Protein AF-A0A7X7NX18-F1 (afdb_monomer)

Sequence (200 aa):
MKCNVCGNEVPKGAKECAVCGTKVELKNSDNQNSKEKFFNEKNQIFFVGLIALFLLFYYVLVNIINYDTFAAFRGDIKTLGIVGLILSIPTLIIVVGLMAFQLLYIFRKNIISFDKIALYFPFVGFICHCFIAFVSLLLAIWRVSIGAGAADFFSQIFLIFGLQAIHIWLFLIAEKPKNIFPTKPAKPNEVNSESNNKGE

Solvent-accessible surface area (backbone atoms only — not comparable to full-atom values): 12000 Å² total; per-residue (Å²): 86,64,40,94,84,80,61,48,84,37,66,89,86,53,61,47,35,94,86,77,67,47,73,46,84,75,78,76,82,59,82,82,52,56,70,70,65,59,73,36,73,51,44,50,36,49,56,57,26,48,49,33,50,48,53,50,44,51,53,52,48,50,63,61,71,49,43,63,80,50,58,74,58,92,67,98,43,70,64,58,41,47,53,55,48,68,56,47,52,58,44,46,54,51,47,52,49,50,50,53,49,54,52,49,62,70,48,37,91,79,42,101,63,40,74,73,56,57,67,53,43,65,59,53,51,48,53,52,50,53,50,44,54,52,52,51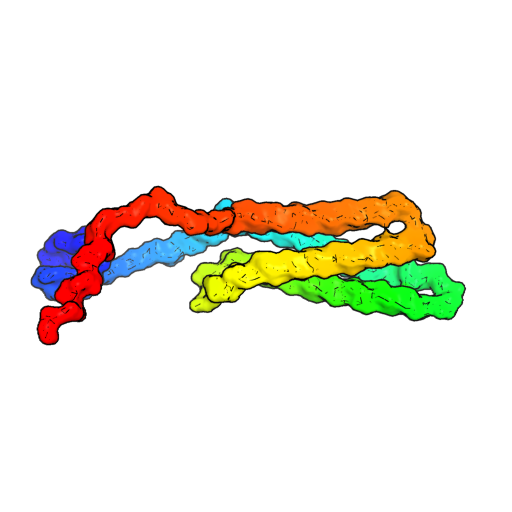,49,53,52,38,55,50,45,35,76,77,72,45,52,72,67,56,39,52,54,49,51,51,50,55,54,47,34,49,50,53,25,54,51,34,48,52,67,46,64,50,84,78,76,88,62,77,93,58,81,81,66,84,78,75,73,73,77,78,75,82,84,79,86,132

Radius of gyration: 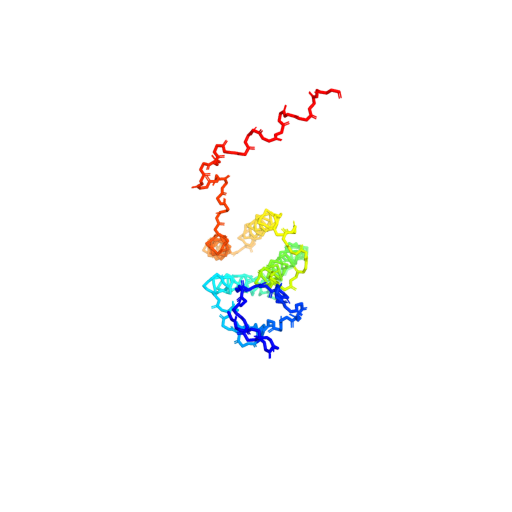28.03 Å; Cα contacts (8 Å, |Δi|>4): 125; chains: 1; bounding box: 68×51×79 Å

Secondary structure (DSSP, 8-state):
-B-TTT--B--TT-SB-TTT-PBP----TTSSSTTTTTS-HHHHHHHHHHHHHHHHHHHHHHHHHTTHHHH---SS-HHHHHHHHHHHHHHHHHHHHHHHHHHHHHTGGG-TTHHHHHTTHHHHHHHHHHHHHHHHHHHHHHHHHTT--HHHHHHHHHHHHHHHHHHHHHHHHHH----SS-SSPPPGGGSSSSSSSS--

Mean predicted aligned error: 15.43 Å

pLDDT: mean 73.75, std 16.83, range [33.41, 94.44]

Structure (mmCIF, N/CA/C/O backbone):
data_AF-A0A7X7NX18-F1
#
_entry.id   AF-A0A7X7NX18-F1
#
loop_
_atom_site.group_PDB
_atom_site.id
_atom_site.type_symbol
_atom_site.label_atom_id
_atom_site.label_alt_id
_atom_site.label_comp_id
_atom_site.label_asym_id
_atom_site.label_entity_id
_atom_site.label_seq_id
_atom_site.pdbx_PDB_ins_code
_atom_site.Cartn_x
_atom_site.Cartn_y
_atom_site.Cartn_z
_atom_site.occupancy
_atom_site.B_iso_or_equiv
_atom_site.auth_seq_id
_atom_site.auth_comp_id
_atom_site.auth_asym_id
_atom_site.auth_atom_id
_atom_site.pdbx_PDB_model_num
ATOM 1 N N . MET A 1 1 ? -27.044 -6.746 43.973 1.00 75.69 1 MET A N 1
ATOM 2 C CA . MET A 1 1 ? -25.911 -7.324 44.750 1.00 75.69 1 MET A CA 1
ATOM 3 C C . MET A 1 1 ? -26.141 -6.997 46.216 1.00 75.69 1 MET A C 1
ATOM 5 O O . MET A 1 1 ? -26.893 -6.069 46.447 1.00 75.69 1 MET A O 1
ATOM 9 N N . LYS A 1 2 ? -25.589 -7.719 47.196 1.00 77.62 2 LYS A N 1
ATOM 10 C CA . LYS A 1 2 ? -25.807 -7.383 48.618 1.00 77.62 2 LYS A CA 1
ATOM 11 C C . LYS A 1 2 ? -24.628 -6.587 49.174 1.00 77.62 2 LYS A C 1
ATOM 13 O O . LYS A 1 2 ? -23.493 -6.828 48.771 1.00 77.62 2 LYS A O 1
ATOM 18 N N . CYS A 1 3 ? -24.894 -5.618 50.045 1.00 76.69 3 CYS A N 1
ATOM 19 C CA . CYS A 1 3 ? -23.845 -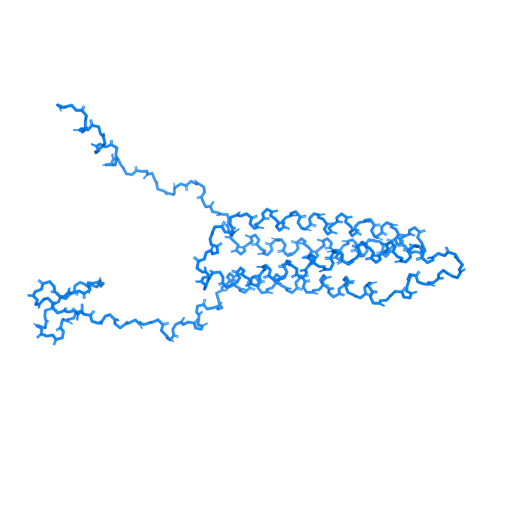4.892 50.754 1.00 76.69 3 CYS A CA 1
ATOM 20 C C . CYS A 1 3 ? -23.146 -5.826 51.752 1.00 76.69 3 CYS A C 1
ATOM 22 O O . CYS A 1 3 ? -23.819 -6.508 52.520 1.00 76.69 3 CYS A O 1
ATOM 24 N N . ASN A 1 4 ? -21.811 -5.816 51.791 1.00 77.88 4 ASN A N 1
ATOM 25 C CA . ASN A 1 4 ? -21.036 -6.654 52.714 1.00 77.88 4 ASN A CA 1
ATOM 26 C C . ASN A 1 4 ? -21.174 -6.247 54.191 1.00 77.88 4 ASN A C 1
ATOM 28 O O . ASN A 1 4 ? -20.819 -7.034 55.059 1.00 77.88 4 ASN A O 1
ATOM 32 N N . VAL A 1 5 ? -21.659 -5.033 54.479 1.00 79.12 5 VAL A N 1
ATOM 33 C CA . VAL A 1 5 ? -21.777 -4.510 55.851 1.00 79.12 5 VAL A CA 1
ATOM 34 C C . VAL A 1 5 ? -23.202 -4.640 56.375 1.00 79.12 5 VAL A C 1
ATOM 36 O O . VAL A 1 5 ? -23.410 -5.198 57.444 1.00 79.12 5 VAL A O 1
ATOM 39 N N . CYS A 1 6 ? -24.198 -4.159 55.626 1.00 80.56 6 CYS A N 1
ATOM 40 C CA . CYS A 1 6 ? -25.592 -4.155 56.085 1.00 80.56 6 CYS A CA 1
ATOM 41 C C . CYS A 1 6 ? -26.468 -5.253 55.463 1.00 80.56 6 CYS A C 1
ATOM 43 O O . CYS A 1 6 ? -27.642 -5.354 55.798 1.00 80.56 6 CYS A O 1
ATOM 45 N N . GLY A 1 7 ? -25.949 -6.047 54.521 1.00 77.06 7 GLY A N 1
ATOM 46 C CA . GLY A 1 7 ? -26.696 -7.135 53.876 1.00 77.06 7 GLY A CA 1
ATOM 47 C C . GLY A 1 7 ? -27.802 -6.700 52.904 1.00 77.06 7 GLY A C 1
ATOM 48 O O . GLY A 1 7 ? -28.358 -7.554 52.211 1.00 77.06 7 GLY A O 1
ATOM 49 N N . ASN A 1 8 ? -28.097 -5.399 52.800 1.00 81.44 8 ASN A N 1
ATOM 50 C CA . ASN A 1 8 ? -29.165 -4.880 51.944 1.00 81.44 8 ASN A CA 1
ATOM 51 C C . ASN A 1 8 ? -28.860 -5.010 50.452 1.00 81.44 8 ASN A C 1
ATOM 53 O O . ASN A 1 8 ? -27.701 -4.999 50.023 1.00 81.44 8 ASN A O 1
ATOM 57 N N . GLU A 1 9 ? -29.923 -5.101 49.653 1.00 79.75 9 GLU A N 1
ATOM 58 C CA . GLU A 1 9 ? -29.819 -5.133 48.200 1.00 79.75 9 GLU A CA 1
ATOM 59 C C . GLU A 1 9 ? -29.398 -3.770 47.646 1.00 79.75 9 GLU A C 1
ATOM 61 O O . GLU A 1 9 ? -30.042 -2.744 47.838 1.00 79.75 9 GLU A O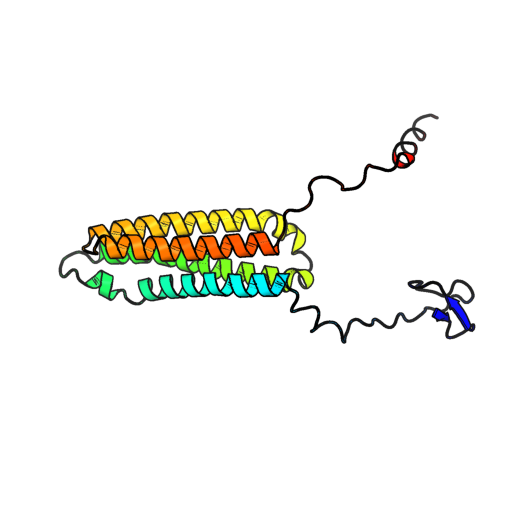 1
ATOM 66 N N . VAL A 1 10 ? -28.277 -3.782 46.939 1.00 79.19 10 VAL A N 1
ATOM 67 C CA . VAL A 1 10 ? -27.670 -2.644 46.265 1.00 79.19 10 VAL A CA 1
ATOM 68 C C . VAL A 1 10 ? -27.915 -2.768 44.752 1.00 79.19 10 VAL A C 1
ATOM 70 O O . VAL A 1 10 ? -27.645 -3.841 44.176 1.00 79.19 10 VAL A O 1
ATOM 73 N N . PRO A 1 11 ? -28.388 -1.691 44.088 1.00 74.69 11 PRO A N 1
ATOM 74 C CA . PRO A 1 11 ? -28.527 -1.625 42.635 1.00 74.69 11 PRO A CA 1
ATOM 75 C C . PRO A 1 11 ? -27.201 -1.926 41.923 1.00 74.69 11 PRO A C 1
ATOM 77 O O . PRO A 1 11 ? -26.131 -1.503 42.365 1.00 74.69 11 PRO A O 1
ATOM 80 N N . LYS A 1 12 ? -27.251 -2.660 40.802 1.00 67.50 12 LYS A N 1
ATOM 81 C CA . LYS A 1 12 ? -26.047 -2.961 40.007 1.00 67.50 12 LYS A CA 1
ATOM 82 C C . LYS A 1 12 ? -25.423 -1.648 39.505 1.00 67.50 12 LYS A C 1
ATOM 84 O O . LYS A 1 12 ? -26.084 -0.896 38.800 1.00 67.50 12 LYS A O 1
ATOM 89 N N . GLY A 1 13 ? -24.158 -1.400 39.858 1.00 68.00 13 GLY A N 1
ATOM 90 C CA . GLY A 1 13 ? -23.404 -0.203 39.458 1.00 68.00 13 GLY A CA 1
ATOM 91 C C . GLY A 1 13 ? -23.360 0.931 40.491 1.00 68.00 13 GLY A C 1
ATOM 92 O O . GLY A 1 13 ? -22.687 1.931 40.250 1.00 68.00 13 GLY A O 1
ATOM 93 N N . ALA A 1 14 ? -24.021 0.790 41.645 1.00 67.94 14 ALA A N 1
ATOM 94 C CA . ALA A 1 14 ? -23.900 1.768 42.724 1.00 67.94 14 ALA A CA 1
ATOM 95 C C . ALA A 1 14 ? -22.508 1.691 43.377 1.00 67.94 14 ALA A C 1
ATOM 97 O O . ALA A 1 14 ? -22.049 0.616 43.766 1.00 67.94 14 ALA A O 1
ATOM 98 N N . LYS A 1 15 ? -21.838 2.846 43.489 1.00 72.50 15 LYS A N 1
ATOM 99 C CA . LYS A 1 15 ? -20.504 2.974 44.105 1.00 72.50 15 LYS A CA 1
ATOM 100 C C . LYS A 1 15 ? -20.552 2.868 45.631 1.00 72.50 15 LYS A C 1
ATOM 102 O O . LYS A 1 15 ? -19.559 2.514 46.261 1.00 72.50 15 LYS A O 1
ATOM 107 N N . GLU A 1 16 ? -21.707 3.165 46.211 1.00 78.50 16 GLU A N 1
ATOM 108 C CA . GLU A 1 16 ? -21.933 3.241 47.649 1.00 78.50 16 GLU A CA 1
ATOM 109 C C . GLU A 1 16 ? -23.297 2.635 47.978 1.00 78.50 16 GLU A C 1
ATOM 111 O O . GLU A 1 16 ? -24.243 2.703 47.186 1.00 78.50 16 GLU A O 1
ATOM 116 N N . CYS A 1 17 ? -23.401 2.000 49.142 1.00 77.62 17 CYS A N 1
ATOM 117 C CA . CYS A 1 17 ? -24.678 1.524 49.645 1.00 77.62 17 CYS A CA 1
ATOM 118 C C . CYS A 1 17 ? -25.502 2.716 50.143 1.00 77.62 17 CYS A C 1
ATOM 120 O O . CYS A 1 17 ? -25.109 3.374 51.101 1.00 77.62 17 CYS A O 1
ATOM 122 N N . ALA A 1 18 ? -26.680 2.939 49.557 1.00 75.06 18 ALA A N 1
ATOM 123 C CA . ALA A 1 18 ? -27.583 4.023 49.953 1.00 75.06 18 ALA A CA 1
ATOM 124 C C . ALA A 1 18 ? -28.083 3.931 51.410 1.00 75.06 18 ALA A C 1
ATOM 126 O O . ALA A 1 18 ? -28.613 4.905 51.929 1.00 75.06 18 ALA A O 1
ATOM 127 N N . VAL A 1 19 ? -27.934 2.770 52.064 1.00 78.56 19 VAL A N 1
ATOM 128 C CA . VAL A 1 19 ? -28.426 2.547 53.432 1.00 78.56 19 VAL A CA 1
ATOM 129 C C . VAL A 1 19 ? -27.350 2.780 54.489 1.00 78.56 19 VAL A C 1
ATOM 131 O O . VAL A 1 19 ? -27.633 3.365 55.525 1.00 78.56 19 VAL A O 1
ATOM 134 N N . CYS A 1 20 ? -26.119 2.320 54.257 1.00 77.81 20 CYS A N 1
ATOM 135 C CA . CYS A 1 20 ? -25.053 2.387 55.264 1.00 77.81 20 CYS A CA 1
ATOM 136 C C . CYS A 1 20 ? -23.837 3.215 54.832 1.00 77.81 20 CYS A C 1
ATOM 138 O O . CYS A 1 20 ? -22.844 3.252 55.552 1.00 77.81 20 CYS A O 1
ATOM 140 N N . GLY A 1 21 ? -23.867 3.825 53.642 1.00 72.38 21 GLY A N 1
ATOM 141 C CA . GLY A 1 21 ? -22.774 4.643 53.106 1.00 72.38 21 GLY A CA 1
ATOM 142 C C . GLY A 1 21 ? -21.498 3.863 52.777 1.00 72.38 21 GLY A C 1
ATOM 143 O O . GLY A 1 21 ? -20.506 4.443 52.350 1.00 72.38 21 GLY A O 1
ATOM 144 N N . THR A 1 22 ? -21.486 2.539 52.963 1.00 79.56 22 THR A N 1
ATOM 145 C CA . THR A 1 22 ? -20.298 1.729 52.696 1.00 79.56 22 THR A CA 1
ATOM 146 C C . THR A 1 22 ? -20.006 1.697 51.201 1.00 79.56 22 THR A C 1
ATOM 148 O O . THR A 1 22 ? -20.867 1.332 50.393 1.00 79.56 22 THR A O 1
ATOM 151 N N . LYS A 1 23 ? -18.762 2.029 50.848 1.00 74.38 23 LYS A N 1
ATOM 152 C CA . LYS A 1 23 ? -18.232 1.928 49.490 1.00 74.38 23 LYS A CA 1
ATOM 153 C C . LYS A 1 23 ? -18.256 0.474 49.037 1.00 74.38 23 LYS A C 1
ATOM 155 O O . LYS A 1 23 ? -17.702 -0.397 49.706 1.00 74.38 23 LYS A O 1
ATOM 160 N N . VAL A 1 24 ? -18.923 0.203 47.921 1.00 73.12 24 VAL A N 1
ATOM 161 C CA . VAL A 1 24 ? -19.058 -1.164 47.426 1.00 73.12 24 VAL A CA 1
ATOM 162 C C . VAL A 1 24 ? -17.976 -1.417 46.390 1.00 73.12 24 VAL A C 1
ATOM 164 O O . VAL A 1 24 ? -17.932 -0.763 45.349 1.00 73.12 24 VAL A O 1
ATOM 167 N N . GLU A 1 25 ? -17.081 -2.356 46.691 1.00 59.16 25 GLU A N 1
ATOM 168 C CA . GLU A 1 25 ? -16.042 -2.779 45.758 1.00 59.16 25 GLU A CA 1
ATOM 169 C C . GLU A 1 25 ? -16.691 -3.500 44.577 1.00 59.16 25 GLU A C 1
ATOM 171 O O . GLU A 1 25 ? -17.059 -4.676 44.639 1.00 59.16 25 GLU A O 1
ATOM 176 N N . LEU A 1 26 ? -16.859 -2.769 43.477 1.00 60.38 26 LEU A N 1
ATOM 177 C CA . LEU A 1 26 ? -17.153 -3.367 42.188 1.00 60.38 26 LEU A CA 1
ATOM 178 C C . LEU A 1 26 ? -15.934 -4.219 41.827 1.00 60.38 26 LEU A C 1
ATOM 180 O O . LEU A 1 26 ? -14.885 -3.687 41.468 1.00 60.38 26 LEU A O 1
ATOM 184 N N . LYS A 1 27 ? -16.052 -5.546 41.956 1.00 49.81 27 LYS A N 1
ATOM 185 C CA . LYS A 1 27 ? -15.082 -6.470 41.364 1.00 49.81 27 LYS A CA 1
ATOM 186 C C . LYS A 1 27 ? -15.063 -6.187 39.863 1.00 49.81 27 LYS A C 1
ATOM 188 O O . LYS A 1 27 ? -15.947 -6.646 39.144 1.00 49.81 27 LYS A O 1
ATOM 193 N N . ASN A 1 28 ? -14.082 -5.408 39.409 1.00 42.31 28 ASN A N 1
ATOM 194 C CA . ASN A 1 28 ? -13.792 -5.214 37.996 1.00 42.31 28 ASN A CA 1
ATOM 195 C C . ASN A 1 28 ? -13.408 -6.576 37.417 1.00 42.31 28 ASN A C 1
ATOM 197 O O . ASN A 1 28 ? -12.261 -7.016 37.485 1.00 42.31 28 ASN A O 1
ATOM 201 N N . SER A 1 29 ? -14.392 -7.251 36.840 1.00 40.75 29 SER A N 1
ATOM 202 C CA . SER A 1 29 ? -14.270 -8.443 36.003 1.00 40.75 29 SER A CA 1
ATOM 203 C C . SER A 1 29 ? -13.592 -8.134 34.655 1.00 40.75 29 SER A C 1
ATOM 205 O O . SER A 1 29 ? -14.003 -8.643 33.613 1.00 40.75 29 SER A O 1
ATOM 207 N N . ASP A 1 30 ? -12.569 -7.278 34.659 1.00 43.84 30 ASP A N 1
ATOM 208 C CA . ASP A 1 30 ? -11.916 -6.761 33.452 1.00 43.84 30 ASP A CA 1
ATOM 209 C C . ASP A 1 30 ? -10.580 -7.448 33.144 1.00 43.84 30 ASP A C 1
ATOM 211 O O . ASP A 1 30 ? -10.108 -7.377 32.012 1.00 43.84 30 ASP A O 1
ATOM 215 N N . ASN A 1 31 ? -9.988 -8.187 34.091 1.00 40.84 31 ASN A N 1
ATOM 216 C CA . ASN A 1 31 ? -8.637 -8.731 33.901 1.00 40.84 31 ASN A CA 1
ATOM 217 C C . ASN A 1 31 ? -8.553 -10.147 33.302 1.00 40.84 31 ASN A C 1
ATOM 219 O O . ASN A 1 31 ? -7.474 -10.546 32.878 1.00 40.84 31 ASN A O 1
ATOM 223 N N . GLN A 1 32 ? -9.660 -10.891 33.194 1.00 39.09 32 GLN A N 1
ATOM 224 C CA . GLN A 1 32 ? -9.691 -12.178 32.470 1.00 39.09 32 GLN A CA 1
ATOM 225 C C . GLN A 1 32 ? -10.327 -12.088 31.069 1.00 39.09 32 GLN A C 1
ATOM 227 O O . GLN A 1 32 ? -10.100 -12.964 30.245 1.00 39.09 32 GLN A O 1
ATOM 232 N N . ASN A 1 33 ? -11.023 -10.990 30.749 1.00 43.50 33 ASN A N 1
ATOM 233 C CA . ASN A 1 33 ? -11.693 -10.771 29.456 1.00 43.50 33 ASN A CA 1
ATOM 234 C C . ASN A 1 33 ? -10.833 -10.036 28.405 1.00 43.50 33 ASN A C 1
ATOM 236 O O . ASN A 1 33 ? -11.308 -9.739 27.308 1.00 43.50 33 ASN A O 1
ATOM 240 N N . SER A 1 34 ? -9.584 -9.677 28.720 1.00 47.94 34 SER A N 1
ATOM 241 C CA . SER A 1 34 ? -8.772 -8.795 27.866 1.00 47.94 34 SER A CA 1
ATOM 242 C C . SER A 1 34 ? -8.195 -9.489 26.626 1.00 47.94 34 SER A C 1
ATOM 244 O O . SER A 1 34 ? -8.103 -8.860 25.572 1.00 47.94 34 SER A O 1
ATOM 246 N N . LYS A 1 35 ? -7.866 -10.788 26.706 1.00 46.34 35 LYS A N 1
ATOM 247 C CA . LYS A 1 35 ? -7.346 -11.555 25.558 1.00 46.34 35 LYS A CA 1
ATOM 248 C C . LYS A 1 35 ? -8.441 -11.954 24.564 1.00 46.34 35 LYS A C 1
ATOM 250 O O . LYS A 1 35 ? -8.230 -11.806 23.364 1.00 46.34 35 LYS A O 1
ATOM 255 N N . GLU A 1 36 ? -9.623 -12.362 25.034 1.00 48.00 36 GLU A N 1
ATOM 256 C CA . GLU A 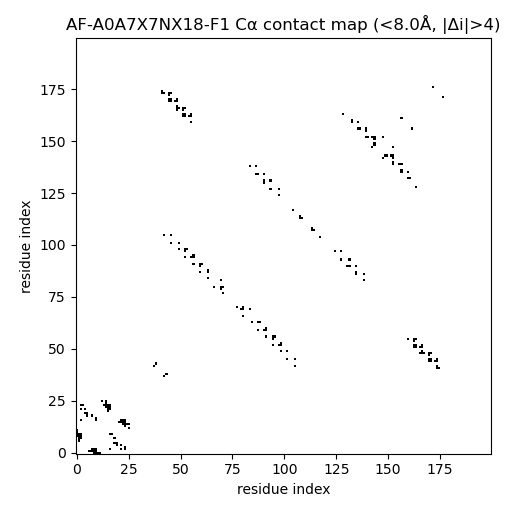1 36 ? -10.752 -12.708 24.149 1.00 48.00 36 GLU A CA 1
ATOM 257 C C . GLU A 1 36 ? -11.342 -11.485 23.427 1.00 48.00 36 GLU A C 1
ATOM 259 O O . GLU A 1 36 ? -11.796 -11.596 22.292 1.00 48.00 36 GLU A O 1
ATOM 264 N N . LYS A 1 37 ? -11.258 -10.277 24.006 1.00 56.25 37 LYS A N 1
ATOM 265 C CA . LYS A 1 37 ? -11.703 -9.044 23.326 1.00 56.25 37 LYS A CA 1
ATOM 266 C C . LYS A 1 37 ? -10.768 -8.555 22.215 1.00 56.25 37 LYS A C 1
ATOM 268 O O . LYS A 1 37 ? -11.187 -7.696 21.433 1.00 56.25 37 LYS A O 1
ATOM 273 N N . PHE A 1 38 ? -9.520 -9.028 22.163 1.00 59.56 38 PHE A N 1
ATOM 274 C CA . PHE A 1 38 ? -8.521 -8.538 21.207 1.00 59.56 38 PHE A CA 1
ATOM 275 C C . PHE A 1 38 ? -8.710 -9.128 19.800 1.00 59.56 38 PHE A C 1
ATOM 277 O O . PHE A 1 38 ? -8.569 -8.404 18.816 1.00 59.56 38 PHE A O 1
ATOM 284 N N . PHE A 1 39 ? -9.111 -10.397 19.686 1.00 66.94 39 PHE A N 1
ATOM 285 C CA . PHE A 1 39 ? -9.402 -11.066 18.409 1.00 66.94 39 PHE A CA 1
ATOM 286 C C . PHE A 1 39 ? -10.897 -11.024 18.061 1.00 66.94 39 PHE A C 1
ATOM 288 O O . PHE A 1 39 ? -11.551 -12.047 17.906 1.00 66.94 39 PHE A O 1
ATOM 295 N N . ASN A 1 40 ? -11.453 -9.821 17.929 1.00 76.12 40 ASN A N 1
ATOM 296 C CA . ASN A 1 40 ? -12.794 -9.643 17.362 1.00 76.12 40 ASN A CA 1
ATOM 297 C C . ASN A 1 40 ? -12.738 -9.691 15.816 1.00 76.12 40 ASN A C 1
ATOM 299 O O . ASN A 1 40 ? -11.702 -9.350 15.241 1.00 76.12 40 ASN A O 1
ATOM 303 N N . GLU A 1 41 ? -13.843 -10.033 15.143 1.00 79.19 41 GLU A N 1
ATOM 304 C CA . GLU A 1 41 ? -13.994 -10.097 13.674 1.00 79.19 41 GLU A CA 1
ATOM 305 C C . GLU A 1 41 ? -13.400 -8.865 12.975 1.00 79.19 41 GLU A C 1
ATOM 307 O O . GLU A 1 41 ? -12.646 -8.966 12.012 1.00 79.19 41 GLU A O 1
ATOM 312 N N . LYS A 1 42 ? -13.653 -7.675 13.530 1.00 82.88 42 LYS A N 1
ATOM 313 C CA . LYS A 1 42 ? -13.098 -6.413 13.028 1.00 82.88 42 LYS A CA 1
ATOM 314 C C . LYS A 1 42 ? -11.565 -6.382 13.027 1.00 82.88 42 LYS A C 1
ATOM 316 O O . LYS A 1 42 ? -10.955 -5.951 12.053 1.00 82.88 42 LYS A O 1
ATOM 321 N N . ASN A 1 43 ? -10.940 -6.833 14.113 1.00 83.25 43 ASN A N 1
ATOM 322 C CA . ASN A 1 43 ? -9.484 -6.846 14.232 1.00 83.25 43 ASN A CA 1
ATOM 323 C C . ASN A 1 43 ? -8.869 -7.914 13.321 1.00 83.25 43 ASN A C 1
ATOM 325 O O . ASN A 1 43 ? -7.823 -7.664 12.732 1.00 83.25 43 ASN A O 1
ATOM 329 N N . GLN A 1 44 ? -9.539 -9.059 13.138 1.00 84.88 44 GLN A N 1
ATOM 330 C CA . GLN A 1 44 ? -9.128 -10.077 12.165 1.00 84.88 44 GLN A CA 1
ATOM 331 C C . GLN A 1 44 ? -9.097 -9.511 10.740 1.00 84.88 44 GLN A C 1
ATOM 333 O O . GLN A 1 44 ? -8.104 -9.685 10.040 1.00 84.88 44 GLN A O 1
ATOM 338 N N . ILE A 1 45 ? -10.126 -8.761 10.334 1.00 86.94 45 ILE A N 1
ATOM 339 C CA . ILE A 1 45 ? -10.160 -8.114 9.014 1.00 86.94 45 ILE A CA 1
ATOM 340 C C . ILE A 1 45 ? -9.008 -7.107 8.864 1.00 86.94 45 ILE A C 1
ATOM 342 O O . ILE A 1 45 ? -8.343 -7.092 7.828 1.00 86.94 45 ILE A O 1
ATOM 346 N N . PHE A 1 46 ? -8.702 -6.318 9.902 1.00 87.69 46 PHE A N 1
ATOM 347 C CA . PHE A 1 46 ? -7.539 -5.422 9.871 1.00 87.69 46 PHE A CA 1
ATOM 348 C C . PHE A 1 46 ? -6.205 -6.172 9.745 1.00 87.69 46 PHE A C 1
ATOM 350 O O . PHE A 1 46 ? -5.332 -5.708 9.006 1.00 87.69 46 PHE A O 1
ATOM 357 N N . PHE A 1 47 ? -6.050 -7.328 10.402 1.00 87.88 47 PHE A N 1
ATOM 358 C CA . PHE A 1 47 ? -4.871 -8.189 10.240 1.00 87.88 47 PHE A CA 1
ATOM 359 C C . PHE A 1 47 ? -4.752 -8.739 8.816 1.00 87.88 47 PHE A C 1
ATOM 361 O O . PHE A 1 47 ? -3.661 -8.710 8.252 1.00 87.88 47 PHE A O 1
ATOM 368 N N . VAL A 1 48 ? -5.855 -9.177 8.202 1.00 89.38 48 VAL A N 1
ATOM 369 C CA . VAL A 1 48 ? -5.847 -9.618 6.795 1.00 89.38 48 VAL A CA 1
ATOM 370 C C . VAL A 1 48 ? -5.484 -8.454 5.867 1.00 89.38 48 VAL A C 1
ATOM 372 O O . VAL A 1 48 ? -4.671 -8.622 4.961 1.00 89.38 48 VAL A O 1
ATOM 375 N N . GLY A 1 49 ? -5.996 -7.249 6.131 1.00 88.69 49 GLY A N 1
ATOM 376 C CA . GLY A 1 49 ? -5.596 -6.041 5.403 1.00 88.69 49 GLY A CA 1
ATOM 377 C C . GLY A 1 49 ? -4.092 -5.749 5.506 1.00 88.69 49 GLY A C 1
ATOM 378 O O . GLY A 1 49 ? -3.467 -5.369 4.516 1.00 88.69 49 GLY A O 1
ATOM 379 N N . LEU A 1 50 ? -3.481 -6.004 6.668 1.00 91.88 50 LEU A N 1
ATOM 380 C CA . LEU A 1 50 ? -2.040 -5.826 6.873 1.00 91.88 50 LEU A CA 1
ATOM 381 C C . LEU A 1 50 ? -1.205 -6.743 5.961 1.00 91.88 50 LEU A C 1
ATOM 383 O O . LEU A 1 50 ? -0.130 -6.340 5.522 1.00 91.88 50 LEU A O 1
ATOM 387 N N . ILE A 1 51 ? -1.704 -7.939 5.626 1.00 92.38 51 ILE A N 1
ATOM 388 C CA . ILE A 1 51 ? -1.033 -8.859 4.691 1.00 92.38 51 ILE A CA 1
ATOM 389 C C . ILE A 1 51 ? -0.937 -8.228 3.297 1.00 92.38 51 ILE A C 1
ATOM 391 O O . ILE A 1 51 ? 0.123 -8.284 2.676 1.00 92.38 51 ILE A O 1
ATOM 395 N N . ALA A 1 52 ? -2.001 -7.576 2.816 1.00 92.81 52 ALA A N 1
ATOM 396 C CA . ALA A 1 52 ? -1.982 -6.903 1.516 1.00 92.81 52 ALA A CA 1
ATOM 397 C C . ALA A 1 52 ? -0.938 -5.770 1.473 1.00 92.81 52 ALA A C 1
ATOM 399 O O . ALA A 1 52 ? -0.189 -5.655 0.501 1.00 92.81 52 ALA A O 1
ATOM 400 N N . LEU A 1 53 ? -0.828 -4.982 2.551 1.00 93.12 53 LEU A N 1
ATOM 401 C CA . LEU A 1 53 ? 0.222 -3.965 2.681 1.00 93.12 53 LEU A CA 1
ATOM 402 C C . LEU A 1 53 ? 1.624 -4.574 2.772 1.00 93.12 53 LEU A C 1
ATOM 404 O O . LEU A 1 53 ? 2.553 -4.031 2.182 1.00 93.12 53 LEU A O 1
ATOM 408 N N . PHE A 1 54 ? 1.789 -5.699 3.471 1.00 93.50 54 PHE A N 1
ATOM 409 C CA . PHE A 1 54 ? 3.076 -6.388 3.569 1.00 93.50 54 PHE A CA 1
ATOM 410 C C . PHE A 1 54 ? 3.550 -6.920 2.211 1.00 93.50 54 PHE A C 1
ATOM 412 O O . PHE A 1 54 ? 4.719 -6.766 1.861 1.00 93.50 54 PHE A O 1
ATOM 419 N N . LEU A 1 55 ? 2.647 -7.498 1.413 1.00 92.88 55 LEU A N 1
ATOM 420 C CA . LEU A 1 55 ? 2.964 -7.936 0.051 1.00 92.88 55 LEU A CA 1
ATOM 421 C C . LEU A 1 55 ? 3.345 -6.751 -0.845 1.00 92.88 55 LEU A C 1
ATOM 423 O O . LEU A 1 55 ? 4.300 -6.848 -1.615 1.00 92.88 55 LEU A O 1
ATOM 427 N N . LEU A 1 56 ? 2.653 -5.616 -0.705 1.00 91.31 56 LEU A N 1
ATOM 428 C CA . LEU A 1 56 ? 2.996 -4.383 -1.413 1.00 91.31 56 LEU A CA 1
ATOM 429 C C . LEU A 1 56 ? 4.371 -3.846 -0.978 1.00 91.31 56 LEU A C 1
ATOM 431 O O . LEU A 1 56 ? 5.179 -3.479 -1.827 1.00 91.31 56 LEU A O 1
ATOM 435 N N . PHE A 1 57 ? 4.665 -3.852 0.325 1.00 93.06 57 PHE A N 1
ATOM 436 C CA . PHE A 1 57 ? 5.977 -3.497 0.873 1.00 93.06 57 PHE A CA 1
ATOM 437 C C . PHE A 1 57 ? 7.079 -4.379 0.288 1.00 93.06 57 PHE A C 1
ATOM 439 O O . PHE A 1 57 ? 8.067 -3.859 -0.228 1.00 93.06 57 PHE A O 1
ATOM 446 N N . TYR A 1 58 ? 6.893 -5.701 0.324 1.00 89.75 58 TYR A N 1
ATOM 447 C CA . TYR A 1 58 ? 7.856 -6.658 -0.212 1.00 89.75 58 TYR A CA 1
ATOM 448 C C . TYR A 1 58 ? 8.099 -6.419 -1.704 1.00 89.75 58 TYR A C 1
ATOM 450 O O . TYR A 1 58 ? 9.247 -6.355 -2.138 1.00 89.75 58 TYR A O 1
ATOM 458 N N . TYR A 1 59 ? 7.034 -6.202 -2.478 1.00 86.31 59 TYR A N 1
ATOM 459 C CA . TYR A 1 59 ? 7.141 -5.880 -3.896 1.00 86.31 59 TYR A CA 1
ATOM 460 C C . TYR A 1 59 ? 7.969 -4.608 -4.141 1.00 86.31 59 TYR A C 1
ATOM 462 O O . TYR A 1 59 ? 8.898 -4.623 -4.952 1.00 86.31 59 TYR A O 1
ATOM 470 N N . VAL A 1 60 ? 7.676 -3.510 -3.437 1.00 85.44 60 VAL A N 1
ATOM 471 C CA . VAL A 1 60 ? 8.428 -2.249 -3.587 1.00 85.44 60 VAL A CA 1
ATOM 472 C C . VAL A 1 60 ? 9.889 -2.436 -3.169 1.00 85.44 60 VAL A C 1
ATOM 474 O O . VAL A 1 60 ? 10.791 -1.987 -3.873 1.00 85.44 60 VAL A O 1
ATOM 477 N N . LEU A 1 61 ? 10.135 -3.154 -2.071 1.00 86.06 61 LEU A N 1
ATOM 478 C CA . LEU A 1 61 ? 11.475 -3.433 -1.564 1.00 86.06 61 LEU A CA 1
ATOM 479 C C . LEU A 1 61 ? 12.314 -4.237 -2.565 1.00 86.06 61 LEU A C 1
ATOM 481 O O . LEU A 1 61 ? 13.458 -3.875 -2.826 1.00 86.06 61 LEU A O 1
ATOM 485 N N . VAL A 1 62 ? 11.749 -5.288 -3.166 1.00 81.00 62 VAL A N 1
ATOM 486 C CA . VAL A 1 62 ? 12.435 -6.094 -4.190 1.00 81.00 62 VAL A CA 1
ATOM 487 C C . VAL A 1 62 ? 12.801 -5.244 -5.407 1.00 81.00 62 VAL A C 1
ATOM 489 O O . VAL A 1 62 ? 13.911 -5.369 -5.919 1.00 81.00 62 VAL A O 1
ATOM 492 N N . ASN A 1 63 ? 11.915 -4.344 -5.846 1.00 75.31 63 ASN A N 1
ATOM 493 C CA . ASN A 1 63 ? 12.225 -3.433 -6.953 1.00 75.31 63 ASN A CA 1
ATOM 494 C C . ASN A 1 63 ? 13.348 -2.440 -6.602 1.00 75.31 63 ASN A C 1
ATOM 496 O O . ASN A 1 63 ? 14.114 -2.073 -7.486 1.00 75.31 63 ASN A O 1
ATOM 500 N N . ILE A 1 64 ? 13.487 -2.038 -5.334 1.00 77.50 64 ILE A N 1
ATOM 501 C CA . ILE A 1 64 ? 14.600 -1.190 -4.876 1.00 77.50 64 ILE A CA 1
ATOM 502 C C . ILE A 1 64 ? 15.915 -1.983 -4.803 1.00 77.50 64 ILE A C 1
ATOM 504 O O . ILE A 1 64 ? 16.947 -1.487 -5.249 1.00 77.50 64 ILE A O 1
ATOM 508 N N . ILE A 1 65 ? 15.892 -3.199 -4.240 1.00 75.25 65 ILE A N 1
ATOM 509 C CA . ILE A 1 65 ? 17.092 -4.030 -4.032 1.00 75.25 65 ILE A CA 1
ATOM 510 C C . ILE A 1 65 ? 17.654 -4.540 -5.359 1.00 75.25 65 ILE A C 1
ATOM 512 O O . ILE A 1 65 ? 18.868 -4.517 -5.553 1.00 75.25 65 ILE A O 1
ATOM 516 N N . ASN A 1 66 ? 16.793 -4.956 -6.291 1.00 67.31 66 ASN A N 1
ATOM 517 C CA . ASN A 1 66 ? 17.200 -5.438 -7.612 1.00 67.31 66 ASN A CA 1
ATOM 518 C C . ASN A 1 66 ? 17.584 -4.281 -8.549 1.00 67.31 66 ASN A C 1
ATOM 520 O O . ASN A 1 66 ? 17.223 -4.281 -9.729 1.00 67.31 66 ASN A O 1
ATOM 524 N N . TYR A 1 67 ? 18.338 -3.309 -8.032 1.00 54.44 67 TYR A N 1
ATOM 525 C CA . TYR A 1 67 ? 18.858 -2.158 -8.760 1.00 54.44 67 TYR A CA 1
ATOM 526 C C . TYR A 1 67 ? 19.650 -2.563 -10.017 1.00 54.44 67 TYR A C 1
ATOM 528 O O . TYR A 1 67 ? 19.702 -1.803 -10.977 1.00 54.44 67 TYR A O 1
ATOM 536 N N . ASP A 1 68 ? 20.171 -3.794 -10.083 1.00 49.69 68 ASP A N 1
ATOM 537 C CA . ASP A 1 68 ? 20.805 -4.344 -11.288 1.00 49.69 68 ASP A CA 1
ATOM 538 C C . ASP A 1 68 ? 19.846 -4.495 -12.486 1.00 49.69 68 ASP A C 1
ATOM 540 O O . ASP A 1 68 ? 20.272 -4.382 -13.634 1.00 49.69 68 ASP A O 1
ATOM 544 N N . THR A 1 69 ? 18.534 -4.614 -12.250 1.00 50.41 69 THR A N 1
ATOM 545 C CA . THR A 1 69 ? 17.499 -4.506 -13.303 1.00 50.41 69 THR A CA 1
ATOM 546 C C . THR A 1 69 ? 17.452 -3.096 -13.911 1.00 50.41 69 THR A C 1
ATOM 548 O O . THR A 1 69 ? 17.022 -2.923 -15.047 1.00 50.41 69 THR A O 1
ATOM 551 N N . PHE A 1 70 ? 17.922 -2.087 -13.172 1.00 50.16 70 PHE A N 1
ATOM 552 C CA . PHE A 1 70 ? 18.093 -0.707 -13.634 1.00 50.16 70 PHE A CA 1
ATOM 553 C C . PHE A 1 70 ? 19.520 -0.420 -14.138 1.00 50.16 70 PHE A C 1
ATOM 555 O O . PHE A 1 70 ? 19.719 0.539 -14.882 1.00 50.16 70 PHE A O 1
ATOM 562 N N . ALA A 1 71 ? 20.504 -1.254 -13.780 1.00 41.06 71 ALA A N 1
ATOM 563 C CA . ALA A 1 71 ? 21.906 -1.141 -14.193 1.00 41.06 71 ALA A CA 1
ATOM 564 C C . ALA A 1 71 ? 22.235 -1.857 -15.522 1.00 41.06 71 ALA A C 1
ATOM 566 O O . ALA A 1 71 ? 23.372 -1.781 -15.989 1.00 41.06 71 ALA A O 1
ATOM 567 N N . ALA A 1 72 ? 21.259 -2.511 -16.167 1.00 44.88 72 ALA A N 1
ATOM 568 C CA . ALA A 1 72 ? 21.435 -3.217 -17.445 1.00 44.88 72 ALA A CA 1
ATOM 569 C C . ALA A 1 72 ? 21.848 -2.311 -18.633 1.00 44.88 72 ALA A C 1
ATOM 571 O O . ALA A 1 72 ? 22.168 -2.809 -19.713 1.00 44.88 72 ALA A O 1
ATOM 572 N N . PHE A 1 73 ? 21.908 -0.991 -18.446 1.00 48.06 73 PHE A N 1
ATOM 573 C CA . PHE A 1 73 ? 22.369 -0.035 -19.448 1.00 48.06 73 PHE A CA 1
ATOM 574 C C . PHE A 1 73 ? 23.851 0.319 -19.245 1.00 48.06 73 PHE A C 1
ATOM 576 O O . PHE A 1 73 ? 24.212 1.224 -18.489 1.00 48.06 73 PHE A O 1
ATOM 583 N N . ARG A 1 74 ? 24.736 -0.389 -19.963 1.00 45.22 74 ARG A N 1
ATOM 584 C CA . ARG A 1 74 ? 26.131 0.038 -20.171 1.00 45.22 74 ARG A CA 1
ATOM 585 C C . ARG A 1 74 ? 26.155 1.294 -21.048 1.00 45.22 74 ARG A C 1
ATOM 587 O O . ARG A 1 74 ? 26.078 1.194 -22.266 1.00 45.22 74 ARG A O 1
ATOM 594 N N . GLY A 1 75 ? 26.317 2.452 -20.416 1.00 45.00 75 GLY A N 1
ATOM 595 C CA . GLY A 1 75 ? 26.610 3.731 -21.072 1.00 45.00 75 GLY A CA 1
ATOM 596 C C . GLY A 1 75 ? 25.741 4.861 -20.529 1.00 45.00 75 GLY A C 1
ATOM 597 O O . GLY A 1 75 ? 24.529 4.766 -20.592 1.00 45.00 75 GLY A O 1
ATOM 598 N N . ASP A 1 76 ? 26.381 5.877 -19.945 1.00 48.84 76 ASP A N 1
ATOM 599 C CA . ASP A 1 76 ? 25.886 7.216 -19.551 1.00 48.84 76 ASP A CA 1
ATOM 600 C C . ASP A 1 76 ? 24.542 7.370 -18.797 1.00 48.84 76 ASP A C 1
ATOM 602 O O . ASP A 1 76 ? 23.998 8.464 -18.677 1.00 48.84 76 ASP A O 1
ATOM 606 N N . ILE A 1 77 ? 23.992 6.286 -18.241 1.00 51.44 77 ILE A N 1
ATOM 607 C CA . ILE A 1 77 ? 22.613 6.260 -17.728 1.00 51.44 77 ILE A CA 1
ATOM 608 C C . ILE A 1 77 ? 22.535 5.967 -16.212 1.00 51.44 77 ILE A C 1
ATOM 610 O O . ILE A 1 77 ? 21.563 5.427 -15.682 1.00 51.44 77 ILE A O 1
ATOM 614 N N . LYS A 1 78 ? 23.528 6.426 -15.440 1.00 51.56 78 LYS A N 1
ATOM 615 C CA . LYS A 1 78 ? 23.392 6.483 -13.967 1.00 51.56 78 LYS A CA 1
ATOM 616 C C . LYS A 1 78 ? 22.147 7.281 -13.549 1.00 51.56 78 LYS A C 1
ATOM 618 O O . LYS A 1 78 ? 21.512 6.956 -12.553 1.00 51.56 78 LYS A O 1
ATOM 623 N N . THR A 1 79 ? 21.762 8.276 -14.347 1.00 52.78 79 THR A N 1
ATOM 624 C CA . THR A 1 79 ? 20.618 9.160 -14.108 1.00 52.78 79 THR A CA 1
ATOM 625 C C . THR A 1 79 ? 19.275 8.425 -14.123 1.00 52.78 79 THR A C 1
ATOM 627 O O . THR A 1 79 ? 18.431 8.736 -13.291 1.00 52.78 79 THR A O 1
ATOM 630 N N . LEU A 1 80 ? 19.064 7.422 -14.992 1.00 53.34 80 LEU A N 1
ATOM 631 C CA . LEU A 1 80 ? 17.771 6.722 -15.051 1.00 53.34 80 LEU A CA 1
ATOM 632 C C . LEU A 1 80 ? 17.568 5.791 -13.846 1.00 53.34 80 LEU A C 1
ATOM 634 O O . LEU A 1 80 ? 16.503 5.832 -13.240 1.00 53.34 80 LEU A O 1
ATOM 638 N N . GLY A 1 81 ? 18.582 5.033 -13.413 1.00 61.56 81 GLY A N 1
ATOM 639 C CA . GLY A 1 81 ? 18.479 4.240 -12.176 1.00 61.56 81 GLY A CA 1
ATOM 640 C C . GLY A 1 81 ? 18.191 5.105 -10.938 1.00 61.56 81 GLY A C 1
ATOM 641 O O . GLY A 1 81 ? 17.381 4.737 -10.084 1.00 61.56 81 GLY A O 1
ATOM 642 N N . ILE A 1 82 ? 18.764 6.312 -10.891 1.00 68.94 82 ILE A N 1
ATOM 643 C CA . ILE A 1 82 ? 18.506 7.300 -9.835 1.00 68.94 82 ILE A CA 1
ATOM 644 C C . ILE A 1 82 ? 17.038 7.770 -9.836 1.00 68.94 82 ILE A C 1
ATOM 646 O O . ILE A 1 82 ? 16.454 7.879 -8.758 1.00 68.94 82 ILE A O 1
ATOM 650 N N . VAL A 1 83 ? 16.403 7.992 -10.999 1.00 68.19 83 VAL A N 1
ATOM 651 C CA . VAL A 1 83 ? 14.970 8.367 -11.067 1.00 68.19 83 VAL A CA 1
ATOM 652 C C . VAL A 1 83 ? 14.082 7.283 -10.449 1.00 68.19 83 VAL A C 1
ATOM 654 O O . VAL A 1 83 ? 13.184 7.593 -9.664 1.00 68.19 83 VAL A O 1
ATOM 657 N N . GLY A 1 84 ? 14.368 6.010 -10.734 1.00 72.25 84 GLY A N 1
ATOM 658 C CA . GLY A 1 84 ? 13.649 4.884 -10.137 1.00 72.25 84 GLY A CA 1
ATOM 659 C C . GLY A 1 84 ? 13.748 4.840 -8.618 1.00 72.25 84 GLY A C 1
ATOM 660 O O . GLY A 1 84 ? 12.737 4.654 -7.939 1.00 72.25 84 GLY A O 1
ATOM 661 N N . LEU A 1 85 ? 14.943 5.081 -8.076 1.00 77.06 85 LEU A N 1
ATOM 662 C CA . LEU A 1 85 ? 15.179 5.181 -6.633 1.00 77.06 85 LEU A CA 1
ATOM 663 C C . LEU A 1 85 ? 14.434 6.362 -5.999 1.00 77.06 85 LEU A C 1
ATOM 665 O O . LEU A 1 85 ? 13.754 6.174 -4.988 1.00 77.06 85 LEU A O 1
ATOM 669 N N . ILE A 1 86 ? 14.519 7.552 -6.606 1.00 81.06 86 ILE A N 1
ATOM 670 C CA . ILE A 1 86 ? 13.867 8.778 -6.112 1.00 81.06 86 ILE A CA 1
ATOM 671 C C . ILE A 1 86 ? 12.352 8.590 -5.994 1.00 81.06 86 ILE A C 1
ATOM 673 O O . ILE A 1 86 ? 11.749 9.098 -5.054 1.00 81.06 86 ILE A O 1
ATOM 677 N N . LEU A 1 87 ? 11.735 7.850 -6.916 1.00 82.38 87 LEU A N 1
ATOM 678 C CA . LEU A 1 87 ? 10.296 7.583 -6.896 1.00 82.38 87 LEU A CA 1
ATOM 679 C C . LEU A 1 87 ? 9.917 6.399 -5.984 1.00 82.38 87 LEU A C 1
ATOM 681 O O . LEU A 1 87 ? 8.867 6.416 -5.333 1.00 82.38 87 LEU A O 1
ATOM 685 N N . SER A 1 88 ? 10.773 5.380 -5.880 1.00 82.19 88 SER A N 1
ATOM 686 C CA . SER A 1 88 ? 10.474 4.165 -5.107 1.00 82.19 88 SER A CA 1
ATOM 687 C C . SER A 1 88 ? 10.660 4.347 -3.597 1.00 82.19 88 SER A C 1
ATOM 689 O O . SER A 1 88 ? 9.874 3.801 -2.822 1.00 82.19 88 SER A O 1
ATOM 691 N N . ILE A 1 89 ? 11.645 5.139 -3.151 1.00 87.44 89 ILE A N 1
ATOM 692 C CA . ILE A 1 89 ? 11.912 5.363 -1.716 1.00 87.44 89 ILE A CA 1
ATOM 693 C C . ILE A 1 89 ? 10.726 6.043 -1.001 1.00 87.44 89 ILE A C 1
ATOM 695 O O . ILE A 1 89 ? 10.274 5.507 0.013 1.00 87.44 89 ILE A O 1
ATOM 699 N N . PRO A 1 90 ? 10.157 7.164 -1.495 1.00 90.06 90 PRO A N 1
ATOM 700 C CA . PRO A 1 90 ? 8.976 7.771 -0.881 1.00 90.06 90 PRO A CA 1
ATOM 701 C C . PRO A 1 90 ? 7.788 6.812 -0.842 1.00 90.06 90 PRO A C 1
ATOM 703 O O . PRO A 1 90 ? 7.083 6.744 0.161 1.00 90.06 90 PRO A O 1
ATOM 706 N N . THR A 1 91 ? 7.603 6.022 -1.903 1.00 89.50 91 THR A N 1
ATOM 707 C CA . THR A 1 91 ? 6.548 5.004 -1.970 1.00 89.50 91 THR A CA 1
ATOM 708 C C . THR A 1 91 ? 6.713 3.972 -0.854 1.00 89.50 91 THR A C 1
ATOM 710 O O . THR A 1 91 ? 5.751 3.678 -0.146 1.00 89.50 91 THR A O 1
ATOM 713 N N . LEU A 1 92 ? 7.935 3.480 -0.627 1.00 91.31 92 LEU A N 1
ATOM 714 C CA . LEU A 1 92 ? 8.242 2.554 0.464 1.00 91.31 92 LEU A CA 1
ATOM 715 C C . LEU A 1 92 ? 7.936 3.169 1.838 1.00 91.31 92 LEU A C 1
ATOM 717 O O . LEU A 1 92 ? 7.278 2.531 2.660 1.00 91.31 92 LEU A O 1
ATOM 721 N N . ILE A 1 93 ? 8.365 4.413 2.074 1.00 92.50 93 ILE A N 1
ATOM 722 C CA . ILE A 1 93 ? 8.111 5.136 3.331 1.00 92.50 93 ILE A CA 1
ATOM 723 C C . ILE A 1 93 ? 6.605 5.267 3.583 1.00 92.50 93 ILE A C 1
ATOM 725 O O . ILE A 1 93 ? 6.144 5.033 4.701 1.00 92.50 93 ILE A O 1
ATOM 729 N N . ILE A 1 94 ? 5.824 5.590 2.549 1.00 93.69 94 ILE A N 1
ATOM 730 C CA . ILE A 1 94 ? 4.366 5.710 2.658 1.00 93.69 94 ILE A CA 1
ATOM 731 C C . ILE A 1 94 ? 3.726 4.354 2.970 1.00 93.69 94 ILE A C 1
ATOM 733 O O . ILE A 1 94 ? 2.860 4.293 3.840 1.00 93.69 94 ILE A O 1
ATOM 737 N N . VAL A 1 95 ? 4.158 3.261 2.330 1.00 93.88 95 VAL A N 1
ATOM 738 C CA . VAL A 1 95 ? 3.641 1.913 2.632 1.00 93.88 95 VAL A CA 1
ATOM 739 C C . VAL A 1 95 ? 3.938 1.523 4.084 1.00 93.88 95 VAL A C 1
ATOM 741 O O . VAL A 1 95 ? 3.041 1.049 4.781 1.00 93.88 95 VAL A O 1
ATOM 744 N N . VAL A 1 96 ? 5.151 1.788 4.579 1.00 94.44 96 VAL A N 1
ATOM 745 C CA . VAL A 1 96 ? 5.504 1.574 5.995 1.00 94.44 96 VAL A CA 1
ATOM 746 C C . VAL A 1 96 ? 4.628 2.433 6.913 1.00 94.44 96 VAL A C 1
ATOM 748 O O . VAL A 1 96 ? 4.128 1.941 7.927 1.00 94.44 96 VAL A O 1
ATOM 751 N N . GLY A 1 97 ? 4.380 3.690 6.540 1.00 92.81 97 GLY A N 1
ATOM 752 C CA . GLY A 1 97 ? 3.463 4.582 7.248 1.00 92.81 97 GLY A CA 1
ATOM 753 C C . GLY A 1 97 ? 2.033 4.039 7.309 1.00 92.81 97 GLY A C 1
ATOM 754 O O . GLY A 1 97 ? 1.427 4.049 8.379 1.00 92.81 97 GLY A O 1
ATOM 755 N N . LEU A 1 98 ? 1.515 3.495 6.203 1.00 92.88 98 LEU A N 1
ATOM 756 C CA . LEU A 1 98 ? 0.199 2.849 6.146 1.00 92.88 98 LEU A CA 1
ATOM 757 C C . LEU A 1 98 ? 0.137 1.591 7.022 1.00 92.88 98 LEU A C 1
ATOM 759 O O . LEU A 1 98 ? -0.864 1.376 7.703 1.00 92.88 98 LEU A O 1
ATOM 763 N N . MET A 1 99 ? 1.203 0.787 7.066 1.00 93.06 99 MET A N 1
ATOM 764 C CA . MET A 1 99 ? 1.280 -0.377 7.957 1.00 93.06 99 MET A CA 1
ATOM 765 C C . MET A 1 99 ? 1.272 0.037 9.431 1.00 93.06 99 MET A C 1
ATOM 767 O O . MET A 1 99 ? 0.505 -0.511 10.224 1.00 93.06 99 MET A O 1
ATOM 771 N N . ALA A 1 100 ? 2.090 1.024 9.803 1.00 90.94 100 ALA A N 1
ATOM 772 C CA . ALA A 1 100 ? 2.106 1.571 11.158 1.00 90.94 100 ALA A CA 1
ATOM 773 C C . ALA A 1 100 ? 0.734 2.147 11.532 1.00 90.94 100 ALA A C 1
ATOM 775 O O . ALA A 1 100 ? 0.225 1.904 12.626 1.00 90.94 100 ALA A O 1
ATOM 776 N N . PHE A 1 101 ? 0.098 2.845 10.595 1.00 87.56 101 PHE A N 1
ATOM 777 C CA . PHE A 1 101 ? -1.244 3.379 10.754 1.00 87.56 101 PHE A CA 1
ATOM 778 C C . PHE A 1 101 ? -2.291 2.276 11.000 1.00 87.56 101 PHE A C 1
ATOM 780 O O . PHE A 1 101 ? -3.049 2.362 11.970 1.00 87.56 101 PHE A O 1
ATOM 787 N N . GLN A 1 102 ? -2.295 1.215 10.190 1.00 89.12 102 GLN A N 1
ATOM 788 C CA . GLN A 1 102 ? -3.172 0.051 10.362 1.00 89.12 102 GLN A CA 1
ATOM 789 C C . GLN A 1 102 ? -2.996 -0.574 11.758 1.00 89.12 102 GLN A C 1
ATOM 791 O O . GLN A 1 102 ? -3.980 -0.877 12.438 1.00 89.12 102 GLN A O 1
ATOM 796 N N . LEU A 1 103 ? -1.748 -0.717 12.221 1.00 88.56 103 LEU A N 1
ATOM 797 C CA . LEU A 1 103 ? -1.436 -1.234 13.557 1.00 88.56 103 LEU A CA 1
ATOM 798 C C . LEU A 1 103 ? -1.992 -0.330 14.661 1.00 88.56 103 LEU A C 1
ATOM 800 O O . LEU A 1 103 ? -2.651 -0.821 15.578 1.00 88.56 103 LEU A O 1
ATOM 804 N N . LEU A 1 104 ? -1.802 0.988 14.564 1.00 85.50 104 LEU A N 1
ATOM 805 C CA . LEU A 1 104 ? -2.387 1.930 15.523 1.00 85.50 104 LEU A CA 1
ATOM 806 C C . LEU A 1 104 ? -3.917 1.813 15.568 1.00 85.50 104 LEU A C 1
ATOM 808 O O . LEU A 1 104 ? -4.510 1.879 16.645 1.00 85.50 104 LEU A O 1
ATOM 812 N N . TYR A 1 105 ? -4.551 1.568 14.420 1.00 82.88 105 TYR A N 1
ATOM 813 C CA . TYR A 1 105 ? -5.995 1.369 14.320 1.00 82.88 105 TYR A CA 1
ATOM 814 C C . TYR A 1 105 ? -6.484 0.115 15.061 1.00 82.88 105 TYR A C 1
ATOM 816 O O . TYR A 1 105 ? -7.529 0.153 15.718 1.00 82.88 105 TYR A O 1
ATOM 824 N N . ILE A 1 106 ? -5.704 -0.970 15.033 1.00 84.44 106 ILE A N 1
ATOM 825 C CA . ILE A 1 106 ? -5.968 -2.195 15.808 1.00 84.44 106 ILE A CA 1
ATOM 826 C C . ILE A 1 106 ? -5.900 -1.905 17.318 1.00 84.44 106 ILE A C 1
ATOM 828 O O . ILE A 1 106 ? -6.751 -2.365 18.085 1.00 84.44 106 ILE A O 1
ATOM 832 N N . PHE A 1 107 ? -4.938 -1.086 17.751 1.00 82.00 107 PHE A N 1
ATOM 833 C CA . PHE A 1 107 ? -4.730 -0.732 19.162 1.00 82.00 107 PHE A CA 1
ATOM 834 C C . PHE A 1 107 ? -5.487 0.520 19.624 1.00 82.00 107 PHE A C 1
ATOM 836 O O . PHE A 1 107 ? -5.280 0.978 20.750 1.00 82.00 107 PHE A O 1
ATOM 843 N N . ARG A 1 108 ? -6.420 1.046 18.818 1.00 77.38 108 ARG A N 1
ATOM 844 C CA . ARG A 1 108 ? -7.102 2.329 19.070 1.00 77.38 108 ARG A CA 1
ATOM 845 C C . ARG A 1 108 ? -7.707 2.491 20.465 1.00 77.38 108 ARG A C 1
ATOM 847 O O . ARG A 1 108 ? -7.699 3.584 21.011 1.00 77.38 108 ARG A O 1
ATOM 854 N N . LYS A 1 109 ? -8.212 1.403 21.061 1.00 72.50 109 LYS A N 1
ATOM 855 C CA . LYS A 1 109 ? -8.847 1.420 22.393 1.00 72.50 109 LYS A CA 1
ATOM 856 C C . LYS A 1 109 ? -7.864 1.684 23.538 1.00 72.50 109 LYS A C 1
ATOM 858 O O . LYS A 1 109 ? -8.298 2.078 24.612 1.00 72.50 109 LYS A O 1
ATOM 863 N N . ASN A 1 110 ? -6.571 1.468 23.311 1.00 76.38 110 ASN A N 1
ATOM 864 C CA . ASN A 1 110 ? -5.527 1.629 24.321 1.00 76.38 110 ASN A CA 1
ATOM 865 C C . ASN A 1 110 ? -4.847 3.010 24.243 1.00 76.38 110 ASN A C 1
ATOM 867 O O . ASN A 1 110 ? -3.924 3.276 25.007 1.00 76.38 110 ASN A O 1
ATOM 871 N N . ILE A 1 111 ? -5.273 3.884 23.322 1.00 76.75 111 ILE A N 1
ATOM 872 C CA . ILE A 1 111 ? -4.625 5.167 23.028 1.00 76.75 111 ILE A CA 1
ATOM 873 C C . ILE A 1 111 ? -5.578 6.309 23.416 1.00 76.75 111 ILE A C 1
ATOM 875 O O . ILE A 1 111 ? -6.628 6.490 22.805 1.00 76.75 111 ILE A O 1
ATOM 879 N N . ILE A 1 112 ? -5.184 7.114 24.410 1.00 64.62 112 ILE A N 1
ATOM 880 C CA . ILE A 1 112 ? -6.031 8.093 25.135 1.00 64.62 112 ILE A CA 1
ATOM 881 C C . ILE A 1 112 ? -6.544 9.269 24.263 1.00 64.62 112 ILE A C 1
ATOM 883 O O . ILE A 1 112 ? -7.368 10.069 24.695 1.00 64.62 112 ILE A O 1
ATOM 887 N N . SER A 1 113 ? -6.136 9.370 23.000 1.00 71.19 113 SER A N 1
ATOM 888 C CA . SER A 1 113 ? -6.508 10.473 22.100 1.00 71.19 113 SER A CA 1
ATOM 889 C C . SER A 1 113 ? -6.818 10.041 20.664 1.00 71.1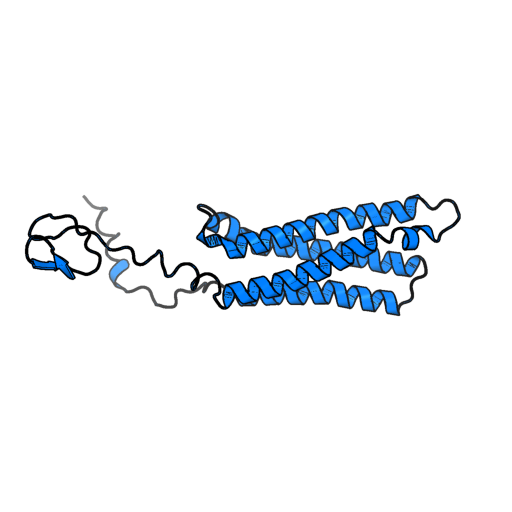9 113 SER A C 1
ATOM 891 O O . SER A 1 113 ? -6.989 10.897 19.791 1.00 71.19 113 SER A O 1
ATOM 893 N N . PHE A 1 114 ? -6.909 8.734 20.398 1.00 76.81 114 PHE A N 1
ATOM 894 C CA . PHE A 1 114 ? -6.977 8.232 19.024 1.00 76.81 114 PHE A CA 1
ATOM 895 C C . PHE A 1 114 ? -8.242 8.669 18.283 1.00 76.81 114 PHE A C 1
ATOM 897 O O . PHE A 1 114 ? -8.178 8.913 17.085 1.00 76.81 114 PHE A O 1
ATOM 904 N N . ASP A 1 115 ? -9.365 8.859 18.980 1.00 70.88 115 ASP A N 1
ATOM 905 C CA . ASP A 1 115 ? -10.653 9.192 18.357 1.00 70.88 115 ASP A CA 1
ATOM 906 C C . ASP A 1 115 ? -10.638 10.507 17.561 1.00 70.88 115 ASP A C 1
ATOM 908 O O . ASP A 1 115 ? -11.287 10.605 16.519 1.00 70.88 115 ASP A O 1
ATOM 912 N N . LYS A 1 116 ? -9.870 11.512 18.009 1.00 72.00 116 LYS A N 1
ATOM 913 C CA . LYS A 1 116 ? -9.742 12.793 17.289 1.00 72.00 116 LYS A CA 1
ATOM 914 C C . LYS A 1 116 ? -8.936 12.640 16.001 1.00 72.00 116 LYS A C 1
ATOM 916 O O . LYS A 1 116 ? -9.257 13.261 14.993 1.00 72.00 116 LYS A O 1
ATOM 921 N N . ILE A 1 117 ? -7.900 11.807 16.038 1.00 70.94 117 ILE A N 1
ATOM 922 C CA . ILE A 1 117 ? -6.995 11.591 14.906 1.00 70.94 117 ILE A CA 1
ATOM 923 C C . ILE A 1 117 ? -7.632 10.615 13.897 1.00 70.94 117 ILE A C 1
ATOM 925 O O . ILE A 1 117 ? -7.550 10.814 12.686 1.00 70.94 117 ILE A O 1
ATOM 929 N N . ALA A 1 118 ? -8.392 9.636 14.399 1.00 74.50 118 ALA A N 1
ATOM 930 C CA . ALA A 1 118 ? -9.148 8.647 13.633 1.00 74.50 118 ALA A CA 1
ATOM 931 C C . ALA A 1 118 ? -10.177 9.218 12.667 1.00 74.50 118 ALA A C 1
ATOM 933 O O . ALA A 1 118 ? -10.519 8.539 11.700 1.00 74.50 118 ALA A O 1
ATOM 934 N N . LEU A 1 119 ? -10.634 10.450 12.887 1.00 75.06 119 LEU A N 1
ATOM 935 C CA . LEU A 1 119 ? -11.580 11.109 11.995 1.00 75.06 119 LEU A CA 1
ATOM 936 C C . LEU A 1 119 ? -10.964 11.436 10.626 1.00 75.06 119 LEU A C 1
ATOM 938 O O . LEU A 1 119 ? -11.607 11.228 9.602 1.00 75.06 119 LEU A O 1
ATOM 942 N N . TYR A 1 120 ? -9.719 11.918 10.605 1.00 76.12 120 TYR A N 1
ATOM 943 C CA . TYR A 1 120 ? -9.036 12.336 9.374 1.00 76.12 120 TYR A CA 1
ATOM 944 C C . TYR A 1 120 ? -8.297 11.189 8.687 1.00 76.12 120 TYR A C 1
ATOM 946 O O . TYR A 1 120 ? -7.963 11.267 7.506 1.00 76.12 120 TYR A O 1
ATOM 954 N N . PHE A 1 121 ? -8.050 10.106 9.417 1.00 78.88 121 PHE A N 1
ATOM 955 C CA . PHE A 1 121 ? -7.224 9.009 8.944 1.00 78.88 121 PHE A CA 1
ATOM 956 C C . PHE A 1 121 ? -7.715 8.294 7.675 1.00 78.88 121 PHE A C 1
ATOM 958 O O . PHE A 1 121 ? -6.871 8.034 6.821 1.00 78.88 121 PHE A O 1
ATOM 965 N N . PRO A 1 122 ? -9.018 8.016 7.466 1.00 82.88 122 PRO A N 1
ATOM 966 C CA . PRO A 1 122 ? -9.478 7.427 6.208 1.00 82.88 122 PRO A CA 1
ATOM 967 C C . PRO A 1 122 ? -9.158 8.307 4.993 1.00 82.88 122 PRO A C 1
ATOM 969 O O . PRO A 1 122 ? -8.755 7.805 3.948 1.00 82.88 122 PRO A O 1
ATOM 972 N N . PHE A 1 123 ? -9.284 9.628 5.148 1.00 84.75 123 PHE A N 1
ATOM 973 C CA . PHE A 1 123 ? -8.980 10.587 4.089 1.00 84.75 123 PHE A CA 1
ATOM 974 C C . PHE A 1 123 ? -7.476 10.658 3.798 1.00 84.75 123 PHE A C 1
ATOM 976 O O . PHE A 1 123 ? -7.067 10.564 2.642 1.00 84.75 123 PHE A O 1
ATOM 983 N N . VAL A 1 124 ? -6.642 10.746 4.840 1.00 87.06 124 VAL A N 1
ATOM 984 C CA . VAL A 1 124 ? -5.176 10.720 4.693 1.00 87.06 124 VAL A CA 1
ATOM 985 C C . VAL A 1 124 ? -4.717 9.402 4.060 1.00 87.06 124 VAL A C 1
ATOM 987 O O . VAL A 1 124 ? -3.924 9.416 3.121 1.00 87.06 124 VAL A O 1
ATOM 990 N N . GLY A 1 125 ? -5.265 8.270 4.510 1.00 88.00 125 GLY A N 1
ATOM 991 C CA . GLY A 1 125 ? -4.980 6.952 3.944 1.00 88.00 125 GLY A CA 1
ATOM 992 C C . GLY A 1 125 ? -5.350 6.859 2.463 1.00 88.00 125 GLY A C 1
ATOM 993 O O . GLY A 1 125 ? -4.564 6.347 1.668 1.00 88.00 125 GLY A O 1
ATOM 994 N N . PHE A 1 126 ? -6.497 7.418 2.065 1.00 89.94 126 PHE A N 1
ATOM 995 C CA . PHE A 1 126 ? -6.893 7.499 0.658 1.00 89.94 126 PHE A CA 1
ATOM 996 C C . PHE A 1 126 ? -5.905 8.323 -0.181 1.00 89.94 126 PHE A C 1
ATOM 998 O O . PHE A 1 126 ? -5.505 7.877 -1.255 1.00 89.94 126 PHE A O 1
ATOM 1005 N N . ILE A 1 127 ? -5.445 9.478 0.316 1.00 92.19 127 ILE A N 1
ATOM 1006 C CA . ILE A 1 127 ? -4.422 10.288 -0.369 1.00 92.19 127 ILE A CA 1
ATOM 1007 C C . ILE A 1 127 ? -3.124 9.492 -0.547 1.00 92.19 127 ILE A C 1
ATOM 1009 O O . ILE A 1 127 ? -2.555 9.484 -1.640 1.00 92.19 127 ILE A O 1
ATOM 1013 N N . CYS A 1 128 ? -2.671 8.791 0.496 1.00 93.94 128 CYS A N 1
ATOM 1014 C CA . CYS A 1 128 ? -1.493 7.929 0.422 1.00 93.94 128 CYS A CA 1
ATOM 1015 C C . CYS A 1 128 ? -1.654 6.832 -0.642 1.00 93.94 128 CYS A C 1
ATOM 1017 O O . CYS A 1 128 ? -0.740 6.618 -1.436 1.00 93.94 128 CYS A O 1
ATOM 1019 N N . HIS A 1 129 ? -2.817 6.180 -0.709 1.00 94.00 129 HIS A N 1
ATOM 1020 C CA . HIS A 1 129 ? -3.115 5.185 -1.742 1.00 94.00 129 HIS A CA 1
ATOM 1021 C C . HIS A 1 129 ? -3.092 5.779 -3.158 1.00 94.00 129 HIS A C 1
ATOM 1023 O O . HIS A 1 129 ? -2.434 5.234 -4.047 1.00 94.00 129 HIS A O 1
ATOM 1029 N N . CYS A 1 130 ? -3.724 6.938 -3.362 1.00 93.56 130 CYS A N 1
ATOM 1030 C CA . CYS A 1 130 ? -3.681 7.660 -4.636 1.00 93.56 130 CYS A CA 1
ATOM 1031 C C . CYS A 1 130 ? -2.246 7.998 -5.060 1.00 93.56 130 CYS A C 1
ATOM 1033 O O . CYS A 1 130 ? -1.889 7.812 -6.223 1.00 93.56 130 CYS A O 1
ATOM 1035 N N . PHE A 1 131 ? -1.406 8.440 -4.120 1.00 93.56 131 PHE A N 1
ATOM 1036 C CA . PHE A 1 131 ? 0.003 8.716 -4.388 1.00 93.56 131 PHE A CA 1
ATOM 1037 C C . PHE A 1 131 ? 0.762 7.453 -4.813 1.00 93.56 131 PHE A C 1
ATOM 1039 O O . PHE A 1 131 ? 1.450 7.476 -5.834 1.00 93.56 131 PHE A O 1
ATOM 1046 N N . ILE A 1 132 ? 0.607 6.339 -4.083 1.00 92.12 132 ILE A N 1
ATOM 1047 C CA . ILE A 1 132 ? 1.258 5.068 -4.440 1.00 92.12 132 ILE A CA 1
ATOM 1048 C C . ILE A 1 132 ? 0.814 4.632 -5.839 1.00 92.12 132 ILE A C 1
ATOM 1050 O O . ILE A 1 132 ? 1.658 4.251 -6.647 1.00 92.12 132 ILE A O 1
ATOM 1054 N N . ALA A 1 133 ? -0.487 4.695 -6.143 1.00 92.19 133 ALA A N 1
ATOM 1055 C CA . ALA A 1 133 ? -1.022 4.326 -7.453 1.00 92.19 133 ALA A CA 1
ATOM 1056 C C . ALA A 1 133 ? -0.437 5.193 -8.581 1.00 92.19 133 ALA A C 1
ATOM 1058 O O . ALA A 1 133 ? 0.005 4.661 -9.601 1.00 92.19 133 ALA A O 1
ATOM 1059 N N . PHE A 1 134 ? -0.373 6.511 -8.376 1.00 92.44 134 PHE A N 1
ATOM 1060 C CA . PHE A 1 134 ? 0.193 7.454 -9.338 1.00 92.44 134 PHE A CA 1
ATOM 1061 C C . PHE A 1 134 ? 1.682 7.192 -9.604 1.00 92.44 134 PHE A C 1
ATOM 1063 O O . PHE A 1 134 ? 2.085 7.019 -10.755 1.00 92.44 134 PHE A O 1
ATOM 1070 N N . VAL A 1 135 ? 2.499 7.103 -8.551 1.00 89.88 135 VAL A N 1
ATOM 1071 C CA . VAL A 1 135 ? 3.944 6.863 -8.695 1.00 89.88 135 VAL A CA 1
ATOM 1072 C C . VAL A 1 135 ? 4.219 5.485 -9.296 1.00 89.88 135 VAL A C 1
ATOM 1074 O O . VAL A 1 135 ? 5.076 5.352 -10.167 1.00 89.88 135 VAL A O 1
ATOM 1077 N N . SER A 1 136 ? 3.452 4.469 -8.899 1.00 86.19 136 SER A N 1
ATOM 1078 C CA . SER A 1 136 ? 3.573 3.117 -9.454 1.00 86.19 136 SER A CA 1
ATOM 1079 C C . SER A 1 136 ? 3.225 3.063 -10.940 1.00 86.19 136 SER A C 1
ATOM 1081 O O . SER A 1 136 ? 3.883 2.342 -11.686 1.00 86.19 136 SER A O 1
ATOM 1083 N N . LEU A 1 137 ? 2.238 3.844 -11.395 1.00 89.12 137 LEU A N 1
ATOM 1084 C CA . LEU A 1 137 ? 1.916 3.970 -12.817 1.00 89.12 137 LEU A CA 1
ATOM 1085 C C . LEU A 1 137 ? 3.074 4.604 -13.598 1.00 89.12 137 LEU A C 1
ATOM 1087 O O . LEU A 1 137 ? 3.452 4.081 -14.646 1.00 89.12 137 LEU A O 1
ATOM 1091 N N . LEU A 1 138 ? 3.663 5.688 -13.081 1.00 86.38 138 LEU A N 1
ATOM 1092 C CA . LEU A 1 138 ? 4.828 6.324 -13.706 1.00 86.38 138 LEU A CA 1
ATOM 1093 C C . LEU A 1 138 ? 6.011 5.355 -13.804 1.00 86.38 138 LEU A C 1
ATOM 1095 O O . LEU A 1 138 ? 6.615 5.234 -14.868 1.00 86.38 138 LEU A O 1
ATOM 1099 N N . LEU A 1 139 ? 6.302 4.625 -12.723 1.00 80.50 139 LEU A N 1
ATOM 1100 C CA . LEU A 1 139 ? 7.355 3.609 -12.697 1.00 80.50 139 LEU A CA 1
ATOM 1101 C C . LEU A 1 139 ? 7.079 2.466 -13.683 1.00 80.50 139 LEU A C 1
ATOM 1103 O O . LEU A 1 139 ? 8.003 2.022 -14.361 1.00 80.50 139 LEU A O 1
ATOM 1107 N N . ALA A 1 140 ? 5.829 2.012 -13.808 1.00 80.69 140 ALA A N 1
ATOM 1108 C CA . ALA A 1 140 ? 5.452 0.958 -14.748 1.00 80.69 140 ALA A CA 1
ATOM 1109 C C . ALA A 1 140 ? 5.598 1.408 -16.213 1.00 80.69 140 ALA A C 1
ATOM 1111 O O . ALA A 1 140 ? 6.189 0.682 -17.012 1.00 80.69 140 ALA A O 1
ATOM 1112 N N . ILE A 1 141 ? 5.120 2.610 -16.564 1.00 82.38 141 ILE A N 1
ATOM 1113 C CA . ILE A 1 141 ? 5.295 3.196 -17.909 1.00 82.38 141 ILE A CA 1
ATOM 1114 C C . ILE A 1 141 ? 6.784 3.336 -18.226 1.00 82.38 141 ILE A C 1
ATOM 1116 O O . ILE A 1 141 ? 7.244 2.933 -19.296 1.00 82.38 141 ILE A O 1
ATOM 1120 N N . TRP A 1 142 ? 7.547 3.873 -17.277 1.00 76.25 142 TRP A N 1
ATOM 1121 C CA . TRP A 1 142 ? 8.981 4.041 -17.436 1.00 76.25 142 TRP A CA 1
ATOM 1122 C C . TRP A 1 142 ? 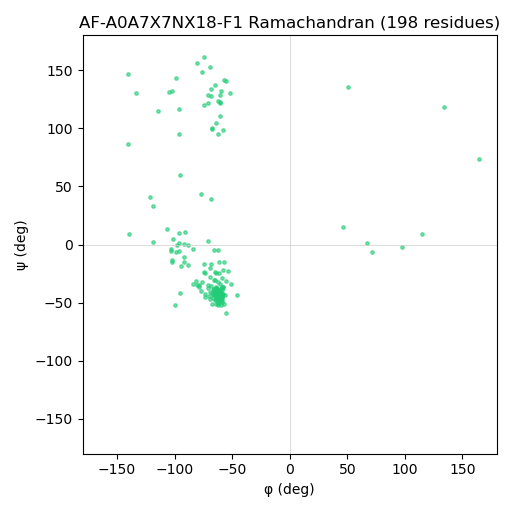9.691 2.694 -17.631 1.00 76.25 142 TRP A C 1
ATOM 1124 O O . TRP A 1 142 ? 10.499 2.563 -18.548 1.00 76.25 142 TRP A O 1
ATOM 1134 N N . ARG A 1 143 ? 9.324 1.654 -16.876 1.00 73.50 143 ARG A N 1
ATOM 1135 C CA . ARG A 1 143 ? 9.893 0.306 -17.019 1.00 73.50 143 ARG A CA 1
ATOM 1136 C C . ARG A 1 143 ? 9.628 -0.321 -18.395 1.00 73.50 143 ARG A C 1
ATOM 1138 O O . ARG A 1 143 ? 10.517 -0.959 -18.953 1.00 73.50 143 ARG A O 1
ATOM 1145 N N . VAL A 1 144 ? 8.444 -0.115 -18.970 1.00 75.94 144 VAL A N 1
ATOM 1146 C CA . VAL A 1 144 ? 8.151 -0.529 -20.358 1.00 75.94 144 VAL A CA 1
ATOM 1147 C C . VAL A 1 144 ? 9.010 0.241 -21.350 1.00 75.94 144 VAL A C 1
ATOM 1149 O O . VAL A 1 144 ? 9.580 -0.354 -22.260 1.00 75.94 144 VAL A O 1
ATOM 1152 N N . SER A 1 145 ? 9.154 1.555 -21.155 1.00 71.94 145 SER A N 1
ATOM 1153 C CA . SER A 1 145 ? 9.933 2.402 -22.067 1.00 71.94 145 SER A CA 1
ATOM 1154 C C . SER A 1 145 ? 11.414 2.008 -22.162 1.00 71.94 145 SER A C 1
ATOM 1156 O O . SER A 1 145 ? 12.042 2.258 -23.186 1.00 71.94 145 SER A O 1
ATOM 1158 N N . ILE A 1 146 ? 11.957 1.353 -21.129 1.00 68.69 146 ILE A N 1
ATOM 1159 C CA . ILE A 1 146 ? 13.353 0.890 -21.066 1.00 68.69 146 ILE A CA 1
ATOM 1160 C C . ILE A 1 146 ? 13.536 -0.585 -21.469 1.00 68.69 146 ILE A C 1
ATOM 1162 O O . ILE A 1 146 ? 14.623 -1.126 -21.298 1.00 68.69 146 ILE A O 1
ATOM 1166 N N . GLY A 1 147 ? 12.509 -1.247 -22.012 1.00 63.78 147 GLY A N 1
ATOM 1167 C CA . GLY A 1 147 ? 12.649 -2.582 -22.609 1.00 63.78 147 GLY A CA 1
ATOM 1168 C C . GLY A 1 147 ? 11.909 -3.718 -21.903 1.00 63.78 147 GLY A C 1
ATOM 1169 O O . GLY A 1 147 ? 12.104 -4.873 -22.277 1.00 63.78 147 GLY A O 1
ATOM 1170 N N . ALA A 1 148 ? 11.051 -3.429 -20.919 1.00 68.19 148 ALA A N 1
ATOM 1171 C CA . ALA A 1 148 ? 10.111 -4.431 -20.416 1.00 68.19 148 ALA A CA 1
ATOM 1172 C C . ALA A 1 148 ? 8.935 -4.628 -21.385 1.00 68.19 148 ALA A C 1
ATOM 1174 O O . ALA A 1 148 ? 8.502 -3.698 -22.070 1.00 68.19 148 ALA A O 1
ATOM 1175 N N . GLY A 1 149 ? 8.398 -5.847 -21.437 1.00 77.75 149 GLY A N 1
ATOM 1176 C CA . GLY A 1 149 ? 7.272 -6.164 -22.312 1.00 77.75 149 GLY A CA 1
ATOM 1177 C C . GLY A 1 149 ? 5.947 -5.593 -21.796 1.00 77.75 149 GLY A C 1
ATOM 1178 O O . GLY A 1 149 ? 5.779 -5.324 -20.607 1.00 77.75 149 GLY A O 1
ATOM 1179 N N . ALA A 1 150 ? 4.944 -5.489 -22.673 1.00 80.75 150 ALA A N 1
ATOM 1180 C CA . ALA A 1 150 ? 3.588 -5.098 -22.271 1.00 80.75 150 ALA A CA 1
ATOM 1181 C C . ALA A 1 150 ? 2.978 -6.056 -21.223 1.00 80.75 150 ALA A C 1
ATOM 1183 O O . ALA A 1 150 ? 2.191 -5.638 -20.379 1.00 80.75 150 ALA A O 1
ATOM 1184 N N . ALA A 1 151 ? 3.367 -7.335 -21.226 1.00 82.31 151 ALA A N 1
ATOM 1185 C CA . ALA A 1 151 ? 2.940 -8.296 -20.208 1.00 82.31 151 ALA A CA 1
ATOM 1186 C C . ALA A 1 151 ? 3.439 -7.925 -18.798 1.00 82.31 151 ALA A C 1
ATOM 1188 O O . ALA A 1 151 ? 2.683 -8.041 -17.829 1.00 82.31 151 ALA A O 1
ATOM 1189 N N . ASP A 1 152 ? 4.672 -7.420 -18.683 1.00 76.69 152 ASP A N 1
ATOM 1190 C CA . ASP A 1 152 ? 5.243 -6.975 -17.408 1.00 76.69 152 ASP A CA 1
ATOM 1191 C C . ASP A 1 152 ? 4.512 -5.742 -16.880 1.00 76.69 152 ASP A C 1
ATOM 1193 O O . ASP A 1 152 ? 4.236 -5.654 -15.684 1.00 76.69 152 ASP A O 1
ATOM 1197 N N . PHE A 1 153 ? 4.143 -4.819 -17.774 1.00 82.88 153 PHE A N 1
ATOM 1198 C CA . PHE A 1 153 ? 3.334 -3.647 -17.439 1.00 82.88 153 PHE A CA 1
ATOM 1199 C C . PHE A 1 153 ? 2.020 -4.032 -16.773 1.00 82.88 153 PHE A C 1
ATOM 1201 O O . PHE A 1 153 ? 1.749 -3.628 -15.641 1.00 82.88 153 PHE A O 1
ATOM 1208 N N . PHE A 1 154 ? 1.209 -4.833 -17.471 1.00 84.44 154 PHE A N 1
ATOM 1209 C CA . PHE A 1 154 ? -0.110 -5.202 -16.977 1.00 84.44 154 PHE A CA 1
ATOM 1210 C C . PHE A 1 154 ? 0.003 -6.008 -15.687 1.00 84.44 154 PHE A C 1
ATOM 1212 O O . PHE A 1 154 ? -0.709 -5.705 -14.736 1.00 84.44 154 PHE A O 1
ATOM 1219 N N . SER A 1 155 ? 0.940 -6.955 -15.602 1.00 84.75 155 SER A N 1
ATOM 1220 C CA . SER A 1 155 ? 1.139 -7.765 -14.392 1.00 84.75 155 SER A CA 1
ATOM 1221 C C . SER A 1 155 ? 1.465 -6.909 -13.164 1.00 84.75 155 SER A C 1
ATOM 1223 O O . SER A 1 155 ? 0.905 -7.127 -12.090 1.00 84.75 155 SER A O 1
ATOM 1225 N N . GLN A 1 156 ? 2.320 -5.894 -13.317 1.00 81.44 156 GLN A N 1
ATOM 1226 C CA . GLN A 1 156 ? 2.680 -4.988 -12.222 1.00 81.44 156 GLN A CA 1
ATOM 1227 C C . GLN A 1 156 ? 1.520 -4.077 -11.825 1.00 81.44 156 GLN A C 1
ATOM 1229 O O . GLN A 1 156 ? 1.243 -3.925 -10.635 1.00 81.44 156 GLN A O 1
ATOM 1234 N N . ILE A 1 157 ? 0.810 -3.509 -12.804 1.00 86.75 157 ILE A N 1
ATOM 1235 C CA . ILE A 1 157 ? -0.375 -2.688 -12.542 1.00 86.75 157 ILE A CA 1
ATOM 1236 C C . ILE A 1 157 ? -1.442 -3.517 -11.822 1.00 86.75 157 ILE A C 1
ATOM 1238 O O . ILE A 1 157 ? -1.923 -3.096 -10.773 1.00 86.75 157 ILE A O 1
ATOM 1242 N N . PHE A 1 158 ? -1.761 -4.718 -12.310 1.00 88.94 158 PHE A N 1
ATOM 1243 C CA . PHE A 1 158 ? -2.733 -5.600 -11.663 1.00 88.94 158 PHE A CA 1
ATOM 1244 C C . PHE A 1 158 ? -2.326 -5.956 -10.233 1.00 88.94 158 PHE A C 1
ATOM 1246 O O . PHE A 1 158 ? -3.169 -5.893 -9.340 1.00 88.94 158 PHE A O 1
ATOM 1253 N N . LEU A 1 159 ? -1.052 -6.275 -9.988 1.00 88.44 159 LEU A N 1
ATOM 1254 C CA . LEU A 1 159 ? -0.574 -6.609 -8.648 1.00 88.44 159 LEU A CA 1
ATOM 1255 C C . LEU A 1 159 ? -0.688 -5.416 -7.689 1.00 88.44 159 LEU A C 1
ATOM 1257 O O . LEU A 1 159 ? -1.265 -5.546 -6.611 1.00 88.44 159 LEU A O 1
ATOM 1261 N N . ILE A 1 160 ? -0.168 -4.248 -8.073 1.00 89.62 160 ILE A N 1
ATOM 1262 C CA . ILE A 1 160 ? -0.132 -3.065 -7.202 1.00 89.62 160 ILE A CA 1
ATOM 1263 C C . ILE A 1 160 ? -1.546 -2.542 -6.947 1.00 89.62 160 ILE A C 1
ATOM 1265 O O . ILE A 1 160 ? -1.933 -2.335 -5.796 1.00 89.62 160 ILE A O 1
ATOM 1269 N N . PHE A 1 161 ? -2.329 -2.337 -8.008 1.00 92.19 161 PHE A N 1
ATOM 1270 C CA . PHE A 1 161 ? -3.688 -1.815 -7.886 1.00 92.19 161 PHE A CA 1
ATOM 1271 C C . PHE A 1 161 ? -4.609 -2.841 -7.222 1.00 92.19 161 PHE A C 1
ATOM 1273 O O . PHE A 1 161 ? -5.442 -2.460 -6.403 1.00 92.19 161 PHE A O 1
ATOM 1280 N N . GLY A 1 162 ? -4.418 -4.134 -7.497 1.00 91.88 162 GLY A N 1
ATOM 1281 C CA . GLY A 1 162 ? -5.148 -5.219 -6.847 1.00 91.88 162 GLY A CA 1
ATOM 1282 C C . GLY A 1 162 ? -4.887 -5.279 -5.343 1.00 91.88 162 GLY A C 1
ATOM 1283 O O . GLY A 1 162 ? -5.838 -5.272 -4.563 1.00 91.88 162 GLY A O 1
ATOM 1284 N N . LEU A 1 163 ? -3.620 -5.261 -4.911 1.00 93.75 163 LEU A N 1
ATOM 1285 C CA . LEU A 1 163 ? -3.268 -5.257 -3.484 1.00 93.75 163 LEU A CA 1
ATOM 1286 C C . LEU A 1 163 ? -3.815 -4.022 -2.760 1.00 93.75 163 LEU A C 1
ATOM 1288 O O . LEU A 1 163 ? -4.336 -4.141 -1.650 1.00 93.75 163 LEU A O 1
ATOM 1292 N N . GLN A 1 164 ? -3.756 -2.846 -3.391 1.00 93.00 164 GLN A N 1
ATOM 1293 C CA . GLN A 1 164 ? -4.338 -1.634 -2.818 1.00 93.00 164 GLN A CA 1
ATOM 1294 C C . GLN A 1 164 ? -5.865 -1.695 -2.734 1.00 93.00 164 GLN A C 1
ATOM 1296 O O . GLN A 1 164 ? -6.425 -1.340 -1.698 1.00 93.00 164 GLN A O 1
ATOM 1301 N N . ALA A 1 165 ? -6.540 -2.183 -3.777 1.00 92.50 165 ALA A N 1
ATOM 1302 C CA . ALA A 1 165 ? -7.991 -2.343 -3.778 1.00 92.50 165 ALA A CA 1
ATOM 1303 C C . ALA A 1 165 ? -8.445 -3.315 -2.681 1.00 92.50 165 ALA A C 1
ATOM 1305 O O . ALA A 1 165 ? -9.360 -2.993 -1.925 1.00 92.50 165 ALA A O 1
ATOM 1306 N N . ILE A 1 166 ? -7.761 -4.457 -2.540 1.00 93.25 166 ILE A N 1
ATOM 1307 C CA . ILE A 1 166 ? -8.011 -5.429 -1.467 1.00 93.25 166 ILE A CA 1
ATOM 1308 C C . ILE A 1 166 ? -7.829 -4.765 -0.099 1.00 93.25 166 ILE A C 1
ATOM 1310 O O . ILE A 1 166 ? -8.703 -4.886 0.758 1.00 93.25 166 ILE A O 1
ATOM 1314 N N . HIS A 1 167 ? -6.731 -4.032 0.103 1.00 93.31 167 HIS A N 1
ATOM 1315 C CA . HIS A 1 167 ? -6.466 -3.351 1.368 1.00 93.31 167 HIS A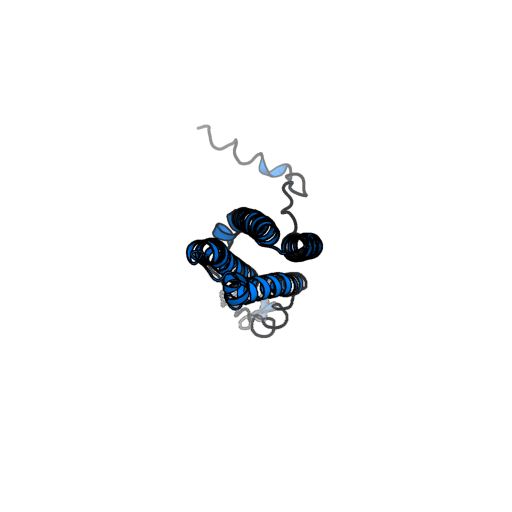 CA 1
ATOM 1316 C C . HIS A 1 167 ? -7.566 -2.343 1.734 1.00 93.31 167 HIS A C 1
ATOM 1318 O O . HIS A 1 167 ? -8.125 -2.412 2.831 1.00 93.31 167 HIS A O 1
ATOM 1324 N N . ILE A 1 168 ? -7.911 -1.441 0.811 1.00 91.12 168 ILE A N 1
ATOM 1325 C CA . ILE A 1 168 ? -8.943 -0.415 1.021 1.00 91.12 168 ILE A CA 1
ATOM 1326 C C . ILE A 1 168 ? -10.298 -1.074 1.286 1.00 91.12 168 ILE A C 1
ATOM 1328 O O . ILE A 1 168 ? -11.016 -0.675 2.203 1.00 91.12 168 ILE A O 1
ATOM 1332 N N . TRP A 1 169 ? -10.647 -2.103 0.516 1.00 90.69 169 TRP A N 1
ATOM 1333 C CA . TRP A 1 169 ? -11.914 -2.809 0.666 1.00 90.69 169 TRP A CA 1
ATOM 1334 C C . TRP A 1 169 ? -12.040 -3.484 2.037 1.00 90.69 169 TRP A C 1
ATOM 1336 O O . TRP A 1 169 ? -13.048 -3.294 2.722 1.00 90.69 169 TRP A O 1
ATOM 1346 N N . LEU A 1 170 ? -10.997 -4.188 2.491 1.00 90.25 170 LEU A N 1
ATOM 1347 C CA . LEU A 1 170 ? -10.959 -4.791 3.828 1.00 90.25 170 LEU A CA 1
ATOM 1348 C C . LEU A 1 170 ? -11.054 -3.728 4.931 1.00 90.25 170 LEU A C 1
ATOM 1350 O O . LEU A 1 170 ? -11.791 -3.911 5.901 1.00 90.25 170 LEU A O 1
ATOM 1354 N N . PHE A 1 171 ? -10.370 -2.594 4.764 1.00 87.69 171 PHE A N 1
ATOM 1355 C CA . PHE A 1 171 ? -10.448 -1.477 5.706 1.00 87.69 171 PHE A CA 1
ATOM 1356 C C . PHE A 1 171 ? -11.879 -0.921 5.822 1.00 87.69 171 PHE A C 1
ATOM 1358 O O . PHE A 1 171 ? -12.381 -0.713 6.930 1.00 87.69 171 PHE A O 1
ATOM 1365 N N . LEU A 1 172 ? -12.573 -0.726 4.696 1.00 85.62 172 LEU A N 1
ATOM 1366 C CA . LEU A 1 172 ? -13.952 -0.223 4.674 1.00 85.62 172 LEU A CA 1
ATOM 1367 C C . LEU A 1 172 ? -14.942 -1.194 5.333 1.00 85.62 172 LEU A C 1
ATOM 1369 O O . LEU A 1 172 ? -15.815 -0.759 6.092 1.00 85.62 172 LEU A O 1
ATOM 1373 N N . ILE A 1 173 ? -14.789 -2.501 5.091 1.00 86.38 173 ILE A N 1
ATOM 1374 C CA . ILE A 1 173 ? -15.607 -3.536 5.742 1.00 86.38 173 ILE A CA 1
ATOM 1375 C C . ILE A 1 173 ? -15.396 -3.510 7.259 1.00 86.38 173 ILE A C 1
ATOM 1377 O O . ILE A 1 173 ? -16.366 -3.587 8.019 1.00 86.38 173 ILE A O 1
ATOM 1381 N N . ALA A 1 174 ? -14.145 -3.376 7.707 1.00 84.50 174 ALA A N 1
ATOM 1382 C CA . ALA A 1 174 ? -13.814 -3.338 9.125 1.00 84.50 174 ALA A CA 1
ATOM 1383 C C . ALA A 1 174 ? -14.389 -2.096 9.824 1.00 84.50 174 ALA A C 1
ATOM 1385 O O . ALA A 1 174 ? -14.852 -2.187 10.971 1.00 84.50 174 ALA A O 1
ATOM 1386 N N . GLU A 1 175 ? -14.381 -0.930 9.166 1.00 79.38 175 GLU A N 1
ATOM 1387 C CA . GLU A 1 175 ? -14.794 0.303 9.832 1.00 79.38 175 GLU A CA 1
ATOM 1388 C C . GLU A 1 175 ? -16.304 0.519 9.887 1.00 79.38 175 GLU A C 1
ATOM 1390 O O . GLU A 1 175 ? -16.758 1.005 10.922 1.00 79.38 175 GLU A O 1
ATOM 1395 N N . LYS A 1 176 ? -17.066 0.035 8.891 1.00 68.81 176 LYS A N 1
ATOM 1396 C CA . LYS A 1 176 ? -18.499 0.317 8.652 1.00 68.81 176 LYS A CA 1
ATOM 1397 C C . LYS A 1 176 ? -18.811 1.832 8.651 1.00 68.81 176 LYS A C 1
ATOM 1399 O O . LYS A 1 176 ? -18.372 2.576 9.525 1.00 68.81 176 LYS A O 1
ATOM 1404 N N . PRO A 1 177 ? -19.601 2.346 7.696 1.00 59.50 177 PRO A N 1
ATOM 1405 C CA . PRO A 1 177 ? -19.968 3.759 7.713 1.00 59.50 177 PRO A CA 1
ATOM 1406 C C . PRO A 1 177 ? -20.714 4.093 9.015 1.00 59.50 177 PRO A C 1
ATOM 1408 O O . PRO A 1 177 ? -21.623 3.366 9.422 1.00 59.50 177 PRO A O 1
ATOM 1411 N N . LYS A 1 178 ? -20.328 5.183 9.693 1.00 58.03 178 LYS A N 1
ATOM 1412 C CA . LYS A 1 178 ? -21.105 5.695 10.831 1.00 58.03 178 LYS A CA 1
ATOM 1413 C C . LYS A 1 178 ? -22.500 6.054 10.318 1.00 58.03 178 LYS A C 1
ATOM 1415 O O . LYS A 1 178 ? -22.614 6.787 9.340 1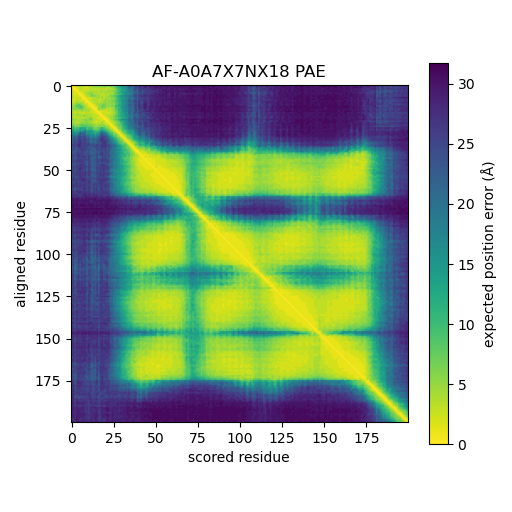.00 58.03 178 LYS A O 1
ATOM 1420 N N . ASN A 1 179 ? -23.549 5.558 10.976 1.00 51.53 179 ASN A N 1
ATOM 1421 C CA . ASN A 1 179 ? -24.922 5.948 10.661 1.00 51.53 179 ASN A CA 1
ATOM 1422 C C . ASN A 1 179 ? -25.064 7.460 10.875 1.00 51.53 179 ASN A C 1
ATOM 1424 O O . ASN A 1 179 ? -24.992 7.941 12.003 1.00 51.53 179 ASN A O 1
ATOM 1428 N N . ILE A 1 180 ? -25.220 8.194 9.774 1.00 54.12 180 ILE A N 1
ATOM 1429 C CA . ILE A 1 180 ? -25.324 9.661 9.754 1.00 54.12 180 ILE A CA 1
ATOM 1430 C C . ILE A 1 180 ? -26.693 10.105 10.292 1.00 54.12 180 ILE A C 1
ATOM 1432 O O . ILE A 1 180 ? -26.837 11.198 10.828 1.00 54.12 180 ILE A O 1
ATOM 1436 N N . PHE A 1 181 ? -27.692 9.225 10.203 1.00 48.44 181 PHE A N 1
ATOM 1437 C CA . PHE A 1 181 ? -29.040 9.483 10.679 1.00 48.44 181 PHE A CA 1
ATOM 1438 C C . PHE A 1 181 ? -29.289 8.790 12.020 1.00 48.44 181 PHE A C 1
ATOM 1440 O O . PHE A 1 181 ? -29.000 7.593 12.152 1.00 48.44 181 PHE A O 1
ATOM 1447 N N . PRO A 1 182 ? -29.847 9.502 13.017 1.00 54.75 182 PRO A N 1
ATOM 1448 C CA . PRO A 1 182 ? -30.293 8.866 14.242 1.00 54.75 182 PRO A CA 1
ATOM 1449 C C . PRO A 1 182 ? -31.367 7.831 13.893 1.00 54.75 182 PRO A C 1
ATOM 1451 O O . PRO A 1 182 ? -32.402 8.143 13.314 1.00 54.75 182 PRO A O 1
ATOM 1454 N N . THR A 1 183 ? -31.137 6.573 14.267 1.00 59.31 183 THR A N 1
ATOM 1455 C CA . THR A 1 183 ? -32.068 5.454 14.032 1.00 59.31 183 THR A CA 1
ATOM 1456 C C . THR A 1 183 ? -33.327 5.521 14.901 1.00 59.31 183 THR A C 1
ATOM 1458 O O . THR A 1 183 ? -34.142 4.602 14.884 1.00 59.31 183 THR A O 1
ATOM 1461 N N . LYS A 1 184 ? -33.482 6.576 15.706 1.00 51.72 184 LYS A N 1
ATOM 1462 C CA . LYS A 1 184 ? -34.672 6.836 16.512 1.00 51.72 184 LYS A CA 1
ATOM 1463 C C . LYS A 1 184 ? -35.070 8.302 16.338 1.00 51.72 184 LYS A C 1
ATOM 1465 O O . LYS A 1 184 ? -34.196 9.156 16.490 1.00 51.72 184 LYS A O 1
ATOM 1470 N N . PRO A 1 185 ? -36.349 8.603 16.045 1.00 55.78 185 PRO A N 1
ATOM 1471 C CA . PRO A 1 185 ? -36.833 9.974 16.101 1.00 55.78 185 PRO A CA 1
ATOM 1472 C C . PRO A 1 185 ? -36.595 10.528 17.510 1.00 55.78 185 PRO A C 1
ATOM 1474 O O . PRO A 1 185 ? -36.723 9.793 18.497 1.00 55.78 185 PRO A O 1
ATOM 1477 N N . ALA A 1 186 ? -36.217 11.805 17.599 1.00 55.91 186 ALA A N 1
ATOM 1478 C CA . ALA A 1 186 ? -36.117 12.501 18.874 1.00 55.91 186 ALA A CA 1
ATOM 1479 C C . ALA A 1 186 ? -37.440 12.328 19.631 1.00 55.91 186 ALA A C 1
ATOM 1481 O O . ALA A 1 186 ? -38.522 12.494 19.060 1.00 55.91 186 ALA A O 1
ATOM 1482 N N . LYS A 1 187 ? -37.368 11.923 20.903 1.00 53.72 187 LYS A N 1
ATOM 1483 C CA . LYS A 1 187 ? -38.575 11.831 21.722 1.00 53.72 187 LYS A CA 1
ATOM 1484 C C . LYS A 1 187 ? -39.131 13.253 21.902 1.00 53.72 187 LYS A C 1
ATOM 1486 O O . LYS A 1 187 ? -38.346 14.149 22.201 1.00 53.72 187 LYS A O 1
ATOM 1491 N N . PRO A 1 188 ? -40.455 13.467 21.797 1.00 54.78 188 PRO A N 1
ATOM 1492 C CA . PRO A 1 188 ? -41.072 14.800 21.853 1.00 54.78 188 PRO A CA 1
ATOM 1493 C C . PRO A 1 188 ? -40.784 15.618 23.124 1.00 54.78 188 PRO A C 1
ATOM 1495 O O . PRO A 1 188 ? -41.024 16.818 23.149 1.00 54.78 188 PRO A O 1
ATOM 1498 N N . ASN A 1 189 ? -40.282 14.987 24.188 1.00 50.22 189 ASN A N 1
ATOM 1499 C CA . ASN A 1 189 ? -40.181 15.605 25.509 1.00 50.22 189 ASN A CA 1
ATOM 1500 C C . ASN A 1 189 ? -38.929 16.472 25.721 1.00 50.22 189 ASN A C 1
ATOM 1502 O O . ASN A 1 189 ? -38.817 17.083 26.778 1.00 50.22 189 ASN A O 1
ATOM 1506 N N . GLU A 1 190 ? -38.004 16.553 24.760 1.00 49.09 190 GLU A N 1
ATOM 1507 C CA . GLU A 1 190 ? -36.760 17.334 24.913 1.00 49.09 190 GLU A CA 1
ATOM 1508 C C . GLU A 1 190 ? -36.819 18.741 24.286 1.00 49.09 190 GLU A C 1
ATOM 1510 O O . GLU A 1 190 ? -35.866 19.498 24.412 1.00 49.09 190 GLU A O 1
ATOM 1515 N N . VAL A 1 191 ? -37.938 19.142 23.666 1.00 44.41 191 VAL A N 1
ATOM 1516 C CA . VAL A 1 191 ? -38.083 20.488 23.061 1.00 44.41 191 VAL A CA 1
ATOM 1517 C C . VAL A 1 191 ? -38.685 21.520 24.034 1.00 44.41 191 VAL A C 1
ATOM 1519 O O . VAL A 1 191 ? -38.558 22.720 23.817 1.00 44.41 191 VAL A O 1
ATOM 1522 N N . ASN A 1 192 ? -39.278 21.089 25.154 1.00 41.19 192 ASN A N 1
ATOM 1523 C CA . ASN A 1 192 ? -40.042 21.984 26.038 1.00 41.19 192 ASN A CA 1
ATOM 1524 C C . ASN A 1 192 ? -39.312 22.459 27.309 1.00 41.19 192 ASN A C 1
ATOM 1526 O O . ASN A 1 192 ? -39.928 23.145 28.121 1.00 41.19 192 ASN A O 1
ATOM 1530 N N . SER A 1 193 ? -38.030 22.139 27.518 1.00 43.81 193 SER A N 1
ATOM 1531 C CA . SER A 1 193 ? -37.298 22.607 28.713 1.00 43.81 193 SER A CA 1
ATOM 1532 C C . SER A 1 193 ? -36.414 23.840 28.496 1.00 43.81 193 SER A C 1
ATOM 1534 O O . SER A 1 193 ? -35.904 24.373 29.475 1.00 43.81 193 SER A O 1
ATOM 1536 N N . GLU A 1 194 ? -36.245 24.333 27.263 1.00 42.69 194 GLU A N 1
ATOM 1537 C CA . GLU A 1 194 ? -35.395 25.510 26.988 1.00 42.69 194 GLU A CA 1
ATOM 1538 C C . GLU A 1 194 ? -36.155 26.824 26.738 1.00 42.69 194 GLU A C 1
ATOM 1540 O O . GLU A 1 194 ? -35.524 27.878 26.680 1.00 42.69 194 GLU A O 1
ATOM 1545 N N . SER A 1 195 ? -37.493 26.827 26.661 1.00 39.84 195 SER A N 1
ATOM 1546 C CA . SER A 1 195 ? -38.252 28.062 26.382 1.00 39.84 195 SER A CA 1
ATOM 1547 C C . SER A 1 195 ? -38.803 28.801 27.609 1.00 39.84 195 SER A C 1
ATOM 1549 O O . SER A 1 195 ? -39.330 29.893 27.438 1.00 39.84 195 SER A O 1
ATOM 1551 N N . ASN A 1 196 ? -38.677 28.266 28.831 1.00 39.03 196 ASN A N 1
ATOM 1552 C CA . ASN A 1 196 ? -39.286 28.871 30.032 1.00 39.03 196 ASN A CA 1
ATOM 1553 C C . ASN A 1 196 ? -38.312 29.570 31.000 1.00 39.03 196 ASN A C 1
ATOM 1555 O O . ASN A 1 196 ? -38.716 29.915 32.101 1.00 39.03 196 ASN A O 1
ATOM 1559 N N . ASN A 1 197 ? -37.062 29.837 30.605 1.00 41.34 197 ASN A N 1
ATOM 1560 C CA . ASN A 1 197 ? -36.108 30.607 31.426 1.00 41.34 197 ASN A CA 1
ATOM 1561 C C . ASN A 1 197 ? -35.584 31.872 30.721 1.00 41.34 197 ASN A C 1
ATOM 1563 O O . ASN A 1 197 ? -34.404 32.210 30.797 1.00 41.34 197 ASN A O 1
ATOM 1567 N N . LYS A 1 198 ? -36.472 32.591 30.027 1.00 42.66 198 LYS A N 1
ATOM 1568 C CA . LYS A 1 198 ? -36.260 33.998 29.655 1.00 42.66 198 LYS A CA 1
ATOM 1569 C C . LYS A 1 198 ? -37.569 34.763 29.812 1.00 42.66 198 LYS A C 1
ATOM 1571 O O . LYS A 1 198 ? -38.328 34.893 28.857 1.00 42.66 198 LYS A O 1
ATOM 1576 N N . GLY A 1 199 ? -37.818 35.248 31.019 1.00 39.06 199 GLY A N 1
ATOM 1577 C CA . GLY A 1 199 ? -38.957 36.111 31.299 1.00 39.06 199 GLY A CA 1
ATOM 1578 C C . GLY A 1 199 ? -39.240 36.222 32.786 1.00 39.06 199 GLY A C 1
ATOM 1579 O O . GLY A 1 199 ? -40.182 35.597 33.247 1.00 39.06 199 GLY A O 1
ATOM 1580 N N . GLU A 1 200 ? -38.394 36.970 33.494 1.00 33.41 200 GLU A N 1
ATOM 1581 C CA . GLU A 1 200 ? -38.747 37.963 34.528 1.00 33.41 200 GLU A CA 1
ATOM 1582 C C . GLU A 1 200 ? -37.486 38.731 34.946 1.00 33.41 200 GLU A C 1
ATOM 1584 O O . GLU A 1 200 ? -36.415 38.092 35.076 1.00 33.41 200 GLU A O 1
#

Nearest PDB structures (foldseek):
  2jsw-assembly1_A  TM=4.526E-01  e=2.327E+00  Mus musculus
  6jx6-assembly1_C  TM=2.867E-01  e=7.656E+00  Homo sapiens

Foldseek 3Di:
DADPPPRDDDPPPDQADPPPRHGDDPPPPPVVCPVVVLPDPLLVLLVVLLVLLVVLLVVLVCQLVVLVLVVVDDDDVPVVSVVSVVLSVVLNVLSVVVSVVSVCVSVVVVDPPSVVVVVCVLVVNVVSLVSNLVSQLVSLVSSVVVPDDPVSSVVSNCSSVVSSVSSNVSNCVSPDDDPPDDPDPDDPPPPPPPPPPPDD